Protein AF-A0A1E4IGT9-F1 (afdb_monomer_lite)

Secondary structure (DSSP, 8-state):
---------GGGS--EEHHHHHHHTT--HHHHHHHHH-B---TTS--SB--SS--SBTTTTEE-HHHHHHHHHHHHHTTSTT--HHHHHHHHHHHHHHH--S-GGGSHHIIIIIHHHHHHHHHHHHT--HHHHHHHHHHHHHHHTTEEE-TT--EEEE----S--S-TTT------B-TTSTT-

Structure (mmCIF, N/CA/C/O backbone):
data_AF-A0A1E4IGT9-F1
#
_entry.id   AF-A0A1E4IGT9-F1
#
loop_
_atom_site.group_PDB
_atom_site.id
_atom_site.type_symbol
_atom_site.label_atom_id
_atom_site.label_alt_id
_atom_site.label_comp_id
_atom_site.label_asym_id
_atom_site.label_entity_id
_atom_site.label_seq_id
_atom_site.pdbx_PDB_ins_code
_atom_site.Cartn_x
_atom_site.Cartn_y
_atom_site.Cartn_z
_atom_site.occupancy
_atom_site.B_iso_or_equiv
_atom_site.auth_seq_id
_atom_site.au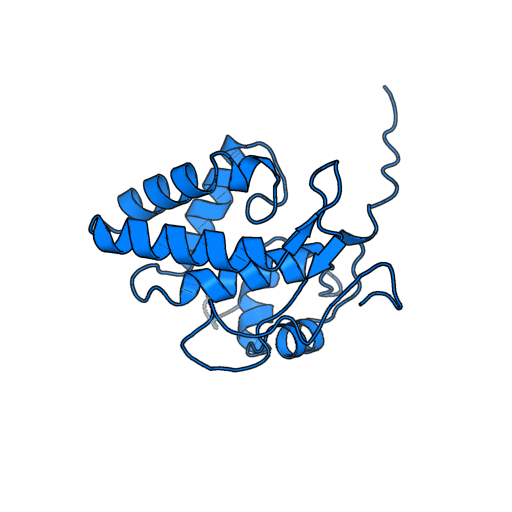th_comp_id
_atom_site.auth_asym_id
_atom_site.auth_atom_id
_atom_site.pdbx_PDB_model_num
ATOM 1 N N . MET A 1 1 ? 19.225 -30.006 1.215 1.00 33.50 1 MET A N 1
ATOM 2 C CA . MET A 1 1 ? 19.362 -28.598 0.785 1.00 33.50 1 MET A CA 1
ATOM 3 C C . MET A 1 1 ? 18.685 -28.445 -0.574 1.00 33.50 1 MET A C 1
ATOM 5 O O . MET A 1 1 ? 19.362 -28.593 -1.583 1.00 33.50 1 MET A O 1
ATOM 9 N N . PRO A 1 2 ? 17.354 -28.269 -0.640 1.00 32.97 2 PRO A N 1
ATOM 10 C CA . PRO A 1 2 ? 16.686 -28.039 -1.910 1.00 32.97 2 PRO A CA 1
ATOM 11 C C . PRO A 1 2 ? 16.764 -26.550 -2.252 1.00 32.97 2 PRO A C 1
ATOM 13 O O . PRO A 1 2 ? 16.308 -25.698 -1.495 1.00 32.97 2 PRO A O 1
ATOM 16 N N . GLN A 1 3 ? 17.379 -26.253 -3.391 1.00 32.47 3 GLN A N 1
ATOM 17 C CA . GLN A 1 3 ? 17.385 -24.931 -3.999 1.00 32.47 3 GLN A CA 1
ATOM 18 C C . GLN A 1 3 ? 15.963 -24.645 -4.510 1.00 32.47 3 GLN A C 1
ATOM 20 O O . GLN A 1 3 ? 15.541 -25.212 -5.515 1.00 32.47 3 GLN A O 1
ATOM 25 N N . HIS A 1 4 ? 15.201 -23.809 -3.800 1.00 34.53 4 HIS A N 1
ATOM 26 C CA . HIS A 1 4 ? 13.999 -23.178 -4.352 1.00 34.53 4 HIS A CA 1
ATOM 27 C C . HIS A 1 4 ? 14.470 -22.095 -5.323 1.00 34.53 4 HIS A C 1
ATOM 29 O O . HIS A 1 4 ? 14.730 -20.954 -4.948 1.00 34.53 4 HIS A O 1
ATOM 35 N N . THR A 1 5 ? 14.662 -22.464 -6.586 1.00 35.50 5 THR A N 1
ATOM 36 C CA . THR A 1 5 ? 14.731 -21.482 -7.665 1.00 35.50 5 THR A CA 1
ATOM 37 C C . THR A 1 5 ? 13.301 -21.007 -7.909 1.00 35.50 5 THR A C 1
ATOM 39 O O . THR A 1 5 ? 12.611 -21.510 -8.794 1.00 35.50 5 THR A O 1
ATOM 42 N N . ASP A 1 6 ? 12.824 -20.091 -7.062 1.00 41.22 6 ASP A N 1
ATOM 43 C CA . ASP A 1 6 ? 11.512 -19.471 -7.215 1.00 41.22 6 ASP A CA 1
ATOM 44 C C . ASP A 1 6 ? 11.478 -18.741 -8.555 1.00 41.22 6 ASP A C 1
ATOM 46 O O . ASP A 1 6 ? 12.092 -17.690 -8.756 1.00 41.22 6 ASP A O 1
ATOM 50 N N . LYS A 1 7 ? 10.747 -19.313 -9.510 1.00 39.12 7 LYS A N 1
ATOM 51 C CA . LYS A 1 7 ? 10.306 -18.596 -10.699 1.00 39.12 7 LYS A CA 1
ATOM 52 C C . LYS A 1 7 ? 9.428 -17.458 -10.189 1.00 39.12 7 LYS A C 1
ATOM 54 O O . LYS A 1 7 ? 8.256 -17.694 -9.918 1.00 39.12 7 LYS A O 1
ATOM 59 N N . ALA A 1 8 ? 10.014 -16.268 -10.018 1.00 58.44 8 ALA A N 1
ATOM 60 C CA . ALA A 1 8 ? 9.336 -15.104 -9.456 1.00 58.44 8 ALA A CA 1
ATOM 61 C C . ALA A 1 8 ? 7.939 -14.988 -10.069 1.00 58.44 8 ALA A C 1
ATOM 63 O O . ALA A 1 8 ? 7.794 -14.870 -11.298 1.00 58.44 8 ALA A O 1
ATOM 64 N N . ALA A 1 9 ? 6.927 -15.127 -9.211 1.00 81.31 9 ALA A N 1
ATOM 65 C CA . ALA A 1 9 ? 5.545 -15.145 -9.636 1.00 81.31 9 ALA A CA 1
ATOM 66 C C . ALA A 1 9 ? 5.265 -13.871 -10.439 1.00 81.31 9 ALA A C 1
ATOM 68 O O . ALA A 1 9 ? 5.812 -12.808 -10.146 1.00 81.31 9 ALA A O 1
ATOM 69 N N . ILE A 1 10 ? 4.460 -13.970 -11.500 1.00 85.94 10 ILE A N 1
ATOM 70 C CA . ILE A 1 10 ? 4.293 -12.870 -12.465 1.00 85.94 10 ILE A CA 1
ATOM 71 C C . ILE A 1 10 ? 3.894 -11.546 -11.796 1.00 85.94 10 ILE A C 1
ATOM 73 O O . ILE A 1 10 ? 4.327 -10.486 -12.234 1.00 85.94 10 ILE A O 1
ATOM 77 N N . PHE A 1 11 ? 3.145 -11.617 -10.693 1.00 87.81 11 PHE A N 1
ATOM 78 C CA . PHE A 1 11 ? 2.707 -10.461 -9.921 1.00 87.81 11 PHE A CA 1
ATOM 79 C C . PHE A 1 11 ? 3.809 -9.783 -9.092 1.00 87.81 11 PHE A C 1
ATOM 81 O O . PHE A 1 11 ? 3.607 -8.648 -8.669 1.00 87.81 11 PHE A O 1
ATOM 88 N N . ASP A 1 12 ? 4.950 -10.433 -8.856 1.00 90.62 12 ASP A N 1
ATOM 89 C CA . ASP A 1 12 ? 6.095 -9.882 -8.118 1.00 90.62 12 ASP A CA 1
ATOM 90 C C . ASP A 1 12 ? 7.192 -9.322 -9.024 1.00 90.62 12 ASP A C 1
ATOM 92 O O . ASP A 1 12 ? 8.112 -8.658 -8.544 1.00 90.62 12 ASP A O 1
ATOM 96 N N . LYS A 1 13 ? 7.084 -9.523 -10.340 1.00 91.69 13 LYS A N 1
ATOM 97 C CA . LYS A 1 13 ? 8.055 -8.981 -11.290 1.00 91.69 13 LYS A CA 1
ATOM 98 C C . LYS A 1 13 ? 8.019 -7.445 -11.286 1.00 91.69 13 LYS A C 1
ATOM 100 O O . LYS A 1 13 ? 6.931 -6.873 -11.392 1.00 91.69 13 LYS A O 1
ATOM 105 N N . PRO A 1 14 ? 9.176 -6.764 -11.187 1.00 93.56 14 PRO A N 1
ATOM 106 C CA . PRO A 1 14 ? 9.239 -5.314 -11.333 1.00 93.56 14 PRO A CA 1
ATOM 107 C C . PRO A 1 14 ? 8.792 -4.904 -12.743 1.00 93.56 14 PRO A C 1
ATOM 109 O O . PRO A 1 14 ? 9.351 -5.384 -13.726 1.00 93.56 14 PRO A O 1
ATOM 112 N N . ALA A 1 15 ? 7.788 -4.032 -12.837 1.00 93.50 15 ALA A N 1
ATOM 113 C CA . ALA A 1 15 ? 7.191 -3.624 -14.112 1.00 93.50 15 ALA A CA 1
ATOM 114 C C . ALA A 1 15 ? 6.802 -2.139 -14.143 1.00 93.50 15 ALA A C 1
ATOM 116 O O . ALA A 1 15 ? 6.984 -1.479 -15.160 1.00 93.50 15 ALA A O 1
ATOM 117 N N . TYR A 1 16 ? 6.331 -1.586 -13.022 1.00 94.06 16 TYR A N 1
ATOM 118 C CA . TYR A 1 16 ? 5.712 -0.263 -12.996 1.00 94.06 16 TYR A CA 1
ATOM 119 C C . TYR A 1 16 ? 6.634 0.789 -12.363 1.00 94.06 16 TYR A C 1
ATOM 121 O O . TYR A 1 16 ? 7.003 0.663 -11.190 1.00 94.06 16 TYR A O 1
ATOM 129 N N . PRO A 1 17 ? 6.974 1.884 -13.060 1.00 95.25 17 PRO A N 1
ATOM 130 C CA . PRO A 1 17 ? 7.554 3.053 -12.420 1.00 95.25 17 PRO A CA 1
ATOM 131 C C . PRO A 1 17 ? 6.519 3.748 -11.522 1.00 95.25 17 PRO A C 1
ATOM 133 O O . PRO A 1 17 ? 5.311 3.707 -11.755 1.00 95.25 17 PRO A O 1
ATOM 136 N N . ALA A 1 18 ? 6.993 4.492 -10.518 1.00 94.88 18 ALA A N 1
ATOM 137 C CA . ALA A 1 18 ? 6.125 5.195 -9.564 1.00 94.88 18 ALA A CA 1
ATOM 138 C C . ALA A 1 18 ? 5.092 6.136 -10.212 1.00 94.88 18 ALA A C 1
ATOM 140 O O . ALA A 1 18 ? 4.018 6.347 -9.656 1.00 94.88 18 ALA A O 1
ATOM 141 N N . ARG A 1 19 ? 5.423 6.728 -11.368 1.00 94.62 19 ARG A N 1
ATOM 142 C CA . ARG A 1 19 ? 4.517 7.614 -12.118 1.00 94.62 19 ARG A CA 1
ATOM 143 C C . ARG A 1 19 ? 3.326 6.860 -12.699 1.00 94.62 19 ARG A C 1
ATOM 145 O O . ARG A 1 19 ? 2.208 7.349 -12.607 1.00 94.62 19 ARG A O 1
ATOM 152 N N . GLU A 1 20 ? 3.570 5.684 -13.260 1.00 94.38 20 GLU A N 1
ATOM 153 C CA . GLU A 1 20 ? 2.523 4.844 -13.833 1.00 94.38 20 GLU A CA 1
ATOM 154 C C . GLU A 1 20 ? 1.629 4.275 -12.734 1.00 94.38 20 GLU A C 1
ATOM 156 O O . GLU A 1 20 ? 0.413 4.422 -12.786 1.00 94.38 20 GLU A O 1
ATOM 161 N N . ALA A 1 21 ? 2.233 3.766 -11.657 1.00 94.88 21 ALA A N 1
ATOM 162 C CA . ALA A 1 21 ? 1.498 3.340 -10.471 1.00 94.88 21 ALA A CA 1
ATOM 163 C C . ALA A 1 21 ? 0.618 4.462 -9.889 1.00 94.88 21 ALA A C 1
ATOM 165 O O . ALA A 1 21 ? -0.524 4.227 -9.496 1.00 94.88 21 ALA A O 1
ATOM 166 N N . ALA A 1 22 ? 1.133 5.694 -9.849 1.00 93.75 22 ALA A N 1
ATOM 167 C CA . ALA A 1 22 ? 0.382 6.861 -9.401 1.00 93.75 22 ALA A CA 1
ATOM 168 C C . ALA A 1 22 ? -0.813 7.168 -10.311 1.00 93.75 22 ALA A C 1
ATOM 170 O O . ALA A 1 22 ? -1.901 7.433 -9.805 1.00 93.75 22 ALA A O 1
ATOM 171 N N . TYR A 1 23 ? -0.631 7.074 -11.629 1.00 91.88 23 TYR A N 1
ATOM 172 C CA . TYR A 1 23 ? -1.709 7.248 -12.598 1.00 91.88 23 TYR A CA 1
ATOM 173 C C . TYR A 1 23 ? -2.799 6.176 -12.438 1.00 91.88 23 TYR A C 1
ATOM 175 O O . TYR A 1 23 ? -3.964 6.519 -12.251 1.00 91.88 23 TYR A O 1
ATOM 183 N N . ILE A 1 24 ? -2.414 4.894 -12.404 1.00 91.44 24 ILE A N 1
ATOM 184 C CA . ILE A 1 24 ? -3.329 3.750 -12.233 1.00 91.44 24 ILE A CA 1
ATOM 185 C C . ILE A 1 24 ? -4.164 3.886 -10.954 1.00 91.44 24 ILE A C 1
ATOM 187 O O . ILE A 1 24 ? -5.359 3.596 -10.947 1.00 91.44 24 ILE A O 1
ATOM 191 N N . LEU A 1 25 ? -3.537 4.309 -9.854 1.00 91.12 25 LEU A N 1
ATOM 192 C CA . LEU A 1 25 ? -4.168 4.361 -8.533 1.00 91.12 25 LEU A CA 1
ATOM 193 C C . LEU A 1 25 ? -4.800 5.716 -8.198 1.00 91.12 25 LEU A C 1
ATOM 195 O O . LEU A 1 25 ? -5.320 5.873 -7.092 1.00 91.12 25 LEU A O 1
ATOM 199 N N . ASN A 1 26 ? -4.751 6.685 -9.120 1.00 89.56 26 ASN A N 1
ATOM 200 C CA . ASN A 1 26 ? -5.188 8.063 -8.894 1.00 89.56 26 ASN A CA 1
ATOM 201 C C . ASN A 1 26 ? -4.553 8.679 -7.624 1.00 89.56 26 ASN A C 1
ATOM 203 O O . ASN A 1 26 ? -5.222 9.225 -6.745 1.00 89.56 26 ASN A O 1
ATOM 207 N N . LEU A 1 27 ? -3.231 8.536 -7.507 1.00 90.00 27 LEU A N 1
ATOM 208 C CA . LEU A 1 27 ? -2.399 9.082 -6.433 1.00 90.00 27 LEU A CA 1
ATOM 209 C C . LEU A 1 27 ? -1.415 10.108 -6.995 1.00 90.00 27 LEU A C 1
ATOM 211 O O . LEU A 1 27 ? -1.106 10.119 -8.183 1.00 90.00 27 LEU A O 1
ATOM 215 N N . SER A 1 28 ? -0.838 10.944 -6.128 1.00 91.50 28 SER A N 1
ATOM 216 C CA . SER A 1 28 ? 0.294 11.768 -6.558 1.00 91.50 28 SER A CA 1
ATOM 217 C C . SER A 1 28 ? 1.559 10.902 -6.718 1.00 91.50 28 SER A C 1
ATOM 219 O O . SER A 1 28 ? 1.817 10.033 -5.872 1.00 91.50 28 SER A O 1
ATOM 221 N N . PRO A 1 29 ? 2.419 11.159 -7.725 1.00 93.38 29 PRO A N 1
ATOM 222 C CA . PRO A 1 29 ? 3.708 10.476 -7.840 1.00 93.38 29 PRO A CA 1
ATOM 223 C C . PRO A 1 29 ? 4.583 10.637 -6.591 1.00 93.38 29 PRO A C 1
ATOM 225 O O . PRO A 1 29 ? 5.319 9.720 -6.231 1.00 93.38 29 PRO A O 1
ATOM 228 N N . ALA A 1 30 ? 4.492 11.777 -5.898 1.00 91.88 30 ALA A N 1
ATOM 229 C CA . ALA A 1 30 ? 5.213 12.017 -4.650 1.00 91.88 30 ALA A CA 1
ATOM 230 C C . ALA A 1 30 ? 4.751 11.071 -3.528 1.00 91.88 30 ALA A C 1
ATOM 232 O O . ALA A 1 30 ? 5.585 10.532 -2.802 1.00 91.88 30 ALA A O 1
ATOM 233 N N . THR A 1 31 ? 3.441 10.822 -3.424 1.00 91.25 31 THR A N 1
ATOM 234 C CA . THR A 1 31 ? 2.850 9.877 -2.466 1.00 91.25 31 THR A CA 1
ATOM 235 C C . THR A 1 31 ? 3.354 8.460 -2.718 1.00 91.25 31 THR A C 1
ATOM 237 O O . THR A 1 31 ? 3.870 7.829 -1.799 1.00 91.25 31 THR A O 1
ATOM 240 N N . VAL A 1 32 ? 3.272 7.985 -3.966 1.00 94.44 32 VAL A N 1
ATOM 241 C CA . VAL A 1 32 ? 3.737 6.639 -4.338 1.00 94.44 32 VAL A CA 1
ATOM 242 C C . VAL A 1 32 ? 5.234 6.481 -4.075 1.00 94.44 32 VAL A C 1
ATOM 244 O O . VAL A 1 32 ? 5.653 5.476 -3.497 1.00 94.44 32 VAL A O 1
ATOM 247 N N . ASN A 1 33 ? 6.039 7.492 -4.421 1.00 93.62 33 ASN A N 1
ATOM 248 C CA . ASN A 1 33 ? 7.473 7.479 -4.139 1.00 93.62 33 ASN A CA 1
ATOM 249 C C . ASN A 1 33 ? 7.761 7.408 -2.637 1.00 93.62 33 ASN A C 1
ATOM 251 O O . ASN A 1 33 ? 8.548 6.568 -2.207 1.00 93.62 33 ASN A O 1
ATOM 255 N N . ALA A 1 34 ? 7.110 8.251 -1.833 1.00 91.75 34 ALA A N 1
ATOM 256 C CA . ALA A 1 34 ? 7.310 8.256 -0.391 1.00 91.75 34 ALA A CA 1
ATOM 257 C C . ALA A 1 34 ? 6.930 6.903 0.231 1.00 91.75 34 ALA A C 1
ATOM 259 O O . ALA A 1 34 ? 7.675 6.373 1.051 1.00 91.75 34 ALA A O 1
ATOM 260 N N . TRP A 1 35 ? 5.802 6.316 -0.173 1.00 93.69 35 TRP A N 1
ATOM 261 C CA . TRP A 1 35 ? 5.308 5.066 0.415 1.00 93.69 35 TRP A CA 1
ATOM 262 C C . TRP A 1 35 ? 6.124 3.846 0.002 1.00 93.69 35 TRP A C 1
ATOM 264 O O . TRP A 1 35 ? 6.236 2.917 0.799 1.00 93.69 35 TRP A O 1
ATOM 274 N N . SER A 1 36 ? 6.717 3.861 -1.191 1.00 94.31 36 SER A N 1
ATOM 275 C CA . SER A 1 36 ? 7.439 2.703 -1.734 1.00 94.31 36 SER A CA 1
ATOM 276 C C . SER A 1 36 ? 8.953 2.775 -1.532 1.00 94.31 36 SER A C 1
ATOM 278 O O . SER A 1 36 ? 9.599 1.750 -1.353 1.00 94.31 36 SER A O 1
ATOM 280 N N . PHE A 1 37 ? 9.531 3.980 -1.540 1.00 92.62 37 PHE A N 1
ATOM 281 C CA . PHE A 1 37 ? 10.986 4.189 -1.492 1.00 92.62 37 PHE A CA 1
ATOM 282 C C . PHE A 1 37 ? 11.438 5.071 -0.320 1.00 92.62 37 PHE A C 1
ATOM 284 O O . PHE A 1 37 ? 12.637 5.218 -0.077 1.00 92.62 37 PHE A O 1
ATOM 291 N N . GLY A 1 38 ? 10.499 5.652 0.431 1.00 89.69 38 GLY A N 1
ATOM 292 C CA . GLY A 1 38 ? 10.799 6.612 1.489 1.00 89.69 38 GLY A CA 1
ATOM 293 C C . GLY A 1 38 ? 11.223 7.982 0.949 1.00 89.69 38 GLY A C 1
ATOM 294 O O . GLY A 1 38 ? 11.159 8.267 -0.246 1.00 89.69 38 GLY A O 1
ATOM 295 N N . GLN A 1 39 ? 11.665 8.855 1.854 1.00 82.12 39 GLN A N 1
ATOM 296 C CA . GLN A 1 39 ? 12.248 10.159 1.534 1.00 82.12 39 GLN A CA 1
ATOM 297 C C . GLN A 1 39 ? 13.527 10.380 2.359 1.00 82.12 39 GLN A C 1
ATOM 299 O O . GLN A 1 39 ? 13.485 10.487 3.586 1.00 82.12 39 GLN A O 1
ATOM 304 N N . LYS A 1 40 ? 14.669 10.471 1.668 1.00 71.88 40 LYS A N 1
ATOM 305 C CA . LYS A 1 40 ? 15.941 11.035 2.168 1.00 71.88 40 LYS A CA 1
ATOM 306 C C . LYS A 1 40 ? 16.018 12.471 1.607 1.00 71.88 40 LYS A C 1
ATOM 308 O O . LYS A 1 40 ? 15.662 12.637 0.450 1.00 71.88 40 LYS A O 1
ATOM 313 N N . ARG A 1 41 ? 16.441 13.558 2.255 1.00 58.34 41 ARG A N 1
ATOM 314 C CA . ARG A 1 41 ? 17.035 13.881 3.562 1.00 58.34 41 ARG A CA 1
ATOM 315 C C . ARG A 1 41 ? 16.739 15.375 3.799 1.00 58.34 41 ARG A C 1
ATOM 317 O O . ARG A 1 41 ? 16.689 16.135 2.832 1.00 58.34 41 ARG A O 1
ATOM 324 N N . ARG A 1 42 ? 16.618 15.814 5.053 1.00 59.72 42 ARG A N 1
ATOM 325 C CA . ARG A 1 42 ? 16.842 17.228 5.413 1.00 59.72 42 ARG A CA 1
ATOM 326 C C . ARG A 1 42 ? 18.355 17.495 5.524 1.00 59.72 42 ARG A C 1
ATOM 328 O O . ARG A 1 42 ? 19.158 16.557 5.567 1.00 59.72 42 ARG A O 1
ATOM 335 N N . ALA A 1 43 ? 18.772 18.762 5.516 1.00 59.12 43 ALA A N 1
ATOM 336 C CA . ALA A 1 43 ? 20.192 19.144 5.559 1.00 59.12 43 ALA A CA 1
ATOM 337 C C . ALA A 1 43 ? 20.950 18.512 6.750 1.00 59.12 43 ALA A C 1
ATOM 339 O O . ALA A 1 43 ? 22.112 18.144 6.603 1.00 59.12 43 ALA A O 1
ATOM 340 N N . ASP A 1 44 ? 20.246 18.260 7.856 1.00 70.44 44 ASP A N 1
ATOM 341 C CA . ASP A 1 44 ? 20.707 17.685 9.129 1.00 70.44 44 ASP A CA 1
ATOM 342 C C . ASP A 1 44 ? 20.972 16.163 9.144 1.00 70.44 44 ASP A C 1
ATOM 344 O O . ASP A 1 44 ? 21.313 15.609 10.186 1.00 70.44 44 ASP A O 1
ATOM 348 N N . GLY A 1 45 ? 20.786 15.453 8.028 1.00 57.06 45 GLY A N 1
ATOM 349 C CA . GLY A 1 45 ? 21.034 14.008 7.980 1.00 57.06 45 GLY A CA 1
ATOM 350 C C . GLY A 1 45 ? 19.831 13.126 8.327 1.00 57.06 45 GLY A C 1
ATOM 351 O O . GLY A 1 45 ? 19.901 11.913 8.123 1.00 57.06 45 GLY A O 1
ATOM 352 N N . ARG A 1 46 ? 18.705 13.689 8.787 1.00 59.41 46 ARG A N 1
ATOM 353 C CA . ARG A 1 46 ? 17.533 12.896 9.190 1.00 59.41 46 ARG A CA 1
ATOM 354 C C . ARG A 1 46 ? 16.689 12.478 7.978 1.00 59.41 46 ARG A C 1
ATOM 356 O O . ARG A 1 46 ? 16.390 13.274 7.083 1.00 59.41 46 ARG A O 1
ATOM 363 N N . VAL A 1 47 ? 16.292 11.202 7.956 1.00 60.72 47 VAL A N 1
ATOM 364 C CA . VAL A 1 47 ? 15.303 10.648 7.013 1.00 60.72 47 VAL A CA 1
ATOM 365 C C . VAL A 1 47 ? 13.929 11.171 7.425 1.00 60.72 47 VAL A C 1
ATOM 367 O O . VAL A 1 47 ? 13.475 10.885 8.531 1.00 60.72 47 VAL A O 1
ATOM 370 N N . SER A 1 48 ? 13.268 11.944 6.561 1.00 74.88 48 SER A N 1
ATOM 371 C CA . SER A 1 48 ? 11.967 12.545 6.883 1.00 74.88 48 SER A CA 1
ATOM 372 C C . SER A 1 48 ? 10.816 11.544 6.787 1.00 74.88 48 SER A C 1
ATOM 374 O O . SER A 1 48 ? 9.790 11.741 7.435 1.00 74.88 48 SER A O 1
ATOM 376 N N . PHE A 1 49 ? 10.969 10.467 6.004 1.00 82.38 49 PHE A N 1
ATOM 377 C CA . PHE A 1 49 ? 9.918 9.468 5.823 1.00 82.38 49 PHE A CA 1
ATOM 378 C C . PHE A 1 49 ? 10.475 8.080 5.455 1.00 82.38 49 PHE A C 1
ATOM 380 O O . PHE A 1 49 ? 11.238 7.945 4.498 1.00 82.38 49 PHE A O 1
ATOM 387 N N . LYS A 1 50 ? 10.084 7.034 6.194 1.00 88.12 50 LYS A N 1
ATOM 388 C CA . LYS A 1 50 ? 10.414 5.629 5.881 1.00 88.12 50 LYS A CA 1
ATOM 389 C C . LYS A 1 50 ? 9.321 5.014 5.004 1.00 88.12 50 LYS A C 1
ATOM 391 O O . LYS A 1 50 ? 8.147 5.270 5.253 1.00 88.12 50 LYS A O 1
ATOM 396 N N . ALA A 1 51 ? 9.708 4.186 4.031 1.00 90.81 51 ALA A N 1
ATOM 397 C CA . ALA A 1 51 ? 8.766 3.449 3.189 1.00 90.81 51 ALA A CA 1
ATOM 398 C C . ALA A 1 51 ? 7.791 2.604 4.033 1.00 90.81 51 ALA A C 1
ATOM 400 O O . ALA A 1 51 ? 8.134 2.128 5.117 1.00 90.81 51 ALA A O 1
ATOM 401 N N . VAL A 1 52 ? 6.566 2.452 3.532 1.00 90.94 52 VAL A N 1
ATOM 402 C CA . VAL A 1 52 ? 5.481 1.681 4.158 1.00 90.94 52 VAL A CA 1
ATOM 403 C C . VAL A 1 52 ? 5.438 0.262 3.586 1.00 90.94 52 VAL A C 1
ATOM 405 O O . VAL A 1 52 ? 5.250 -0.708 4.321 1.00 90.94 52 VAL A O 1
ATOM 408 N N . ILE A 1 53 ? 5.659 0.141 2.277 1.00 91.94 53 ILE A N 1
ATOM 409 C CA . ILE A 1 53 ? 5.680 -1.133 1.557 1.00 91.94 53 ILE A CA 1
ATOM 410 C C . ILE A 1 53 ? 7.079 -1.423 1.014 1.00 91.94 53 ILE A C 1
ATOM 412 O O . ILE A 1 53 ? 7.890 -0.510 0.845 1.00 91.94 53 ILE A O 1
ATOM 416 N N . ARG A 1 54 ? 7.354 -2.696 0.723 1.00 91.75 54 ARG A N 1
ATOM 417 C CA . ARG A 1 54 ? 8.595 -3.126 0.074 1.00 91.75 54 ARG A CA 1
ATOM 418 C C . ARG A 1 54 ? 8.396 -3.124 -1.440 1.00 91.75 54 ARG A C 1
ATOM 420 O O . ARG A 1 54 ? 7.644 -3.948 -1.965 1.00 91.75 54 ARG A O 1
ATOM 427 N N . ALA A 1 55 ? 9.062 -2.203 -2.132 1.00 93.69 55 ALA A N 1
ATOM 428 C CA . ALA A 1 55 ? 9.098 -2.190 -3.592 1.00 93.69 55 ALA A CA 1
ATOM 429 C C . ALA A 1 55 ? 9.729 -3.476 -4.147 1.00 93.69 55 ALA A C 1
ATOM 431 O O . ALA A 1 55 ? 10.631 -4.034 -3.524 1.00 93.69 55 ALA A O 1
ATOM 432 N N . ALA A 1 56 ? 9.262 -3.916 -5.315 1.00 94.00 56 ALA A N 1
ATOM 433 C CA . ALA A 1 56 ? 9.797 -5.078 -6.016 1.00 94.00 56 ALA A CA 1
ATOM 434 C C . ALA A 1 56 ? 11.281 -4.912 -6.358 1.00 94.00 56 ALA A C 1
ATOM 436 O O . ALA A 1 56 ? 12.057 -5.840 -6.164 1.00 94.00 56 ALA A O 1
ATOM 437 N N . ASP A 1 57 ? 11.683 -3.712 -6.786 1.00 93.44 57 ASP A N 1
ATOM 438 C CA . ASP A 1 57 ? 13.091 -3.345 -6.894 1.00 93.44 57 ASP A CA 1
ATOM 439 C C . ASP A 1 57 ? 13.317 -1.895 -6.443 1.00 93.44 57 ASP A C 1
ATOM 441 O O . ASP A 1 57 ? 12.954 -0.923 -7.114 1.00 93.44 57 ASP A O 1
ATOM 445 N N . ALA A 1 58 ? 13.934 -1.740 -5.271 1.00 90.00 58 ALA A N 1
ATOM 446 C CA . ALA A 1 58 ? 14.240 -0.434 -4.699 1.00 90.00 58 ALA A CA 1
ATOM 447 C C . ALA A 1 58 ? 15.441 0.265 -5.367 1.00 90.00 58 ALA A C 1
ATOM 449 O O . ALA A 1 58 ? 15.550 1.489 -5.259 1.00 90.00 58 ALA A O 1
ATOM 450 N N . HIS A 1 59 ? 16.329 -0.474 -6.041 1.00 89.81 59 HIS A N 1
ATOM 451 C CA . HIS A 1 59 ? 17.532 0.074 -6.672 1.00 89.81 59 HIS A CA 1
ATOM 452 C C . HIS A 1 59 ? 17.181 0.833 -7.949 1.00 89.81 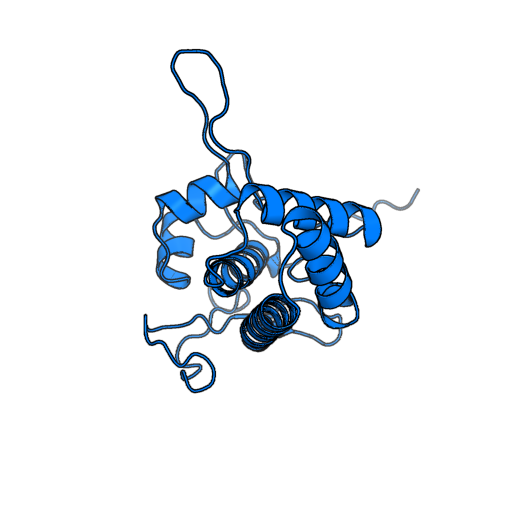59 HIS A C 1
ATOM 454 O O . HIS A 1 59 ? 17.564 1.994 -8.099 1.00 89.81 59 HIS A O 1
ATOM 460 N N . ILE A 1 60 ? 16.391 0.209 -8.825 1.00 92.25 60 ILE A N 1
ATOM 461 C CA . ILE A 1 60 ? 15.909 0.831 -10.071 1.00 92.25 60 ILE A CA 1
ATOM 462 C C . ILE A 1 60 ? 14.540 1.509 -9.913 1.00 92.25 60 ILE A C 1
ATOM 464 O O . ILE A 1 60 ? 14.016 2.084 -10.865 1.00 92.25 60 ILE A O 1
ATOM 468 N N . LYS A 1 61 ? 13.981 1.496 -8.695 1.00 93.31 61 LYS A N 1
ATOM 469 C CA . LYS A 1 61 ? 12.700 2.116 -8.321 1.00 93.31 61 LYS A CA 1
ATOM 470 C C . LYS A 1 61 ? 11.509 1.617 -9.140 1.00 93.31 61 LYS A C 1
ATOM 472 O O . LYS A 1 61 ? 10.664 2.408 -9.572 1.00 93.31 61 LYS A O 1
ATOM 477 N N . LEU A 1 62 ? 11.427 0.303 -9.305 1.00 95.69 62 LEU A N 1
ATOM 478 C CA . LEU A 1 62 ? 10.302 -0.356 -9.954 1.00 95.69 62 LEU A CA 1
ATOM 479 C C . LEU A 1 62 ? 9.410 -1.068 -8.939 1.00 95.69 62 LEU A C 1
ATOM 481 O O . LEU A 1 62 ? 9.855 -1.639 -7.941 1.00 95.69 62 LEU A O 1
ATOM 485 N N . LEU A 1 63 ? 8.118 -1.008 -9.225 1.00 95.94 63 LEU A N 1
ATOM 486 C CA . LEU A 1 63 ? 7.045 -1.640 -8.479 1.00 95.94 63 LEU A CA 1
ATOM 487 C C . LEU A 1 63 ? 6.532 -2.842 -9.265 1.00 95.94 63 LEU A C 1
ATOM 489 O O . LEU A 1 63 ? 6.574 -2.859 -10.495 1.00 95.94 63 LEU A O 1
ATOM 493 N N . SER A 1 64 ? 6.032 -3.845 -8.560 1.00 95.00 64 SER A N 1
ATOM 494 C CA . SER A 1 64 ? 5.329 -4.975 -9.163 1.00 95.00 64 SER A CA 1
ATOM 495 C C . SER A 1 64 ? 3.815 -4.783 -9.135 1.00 95.00 64 SER A C 1
ATOM 497 O O . SER A 1 64 ? 3.291 -3.846 -8.524 1.00 95.00 64 SER A O 1
ATOM 499 N N . PHE A 1 65 ? 3.081 -5.702 -9.755 1.00 95.19 65 PHE A N 1
ATOM 500 C CA . PHE A 1 65 ? 1.622 -5.719 -9.664 1.00 95.19 65 PHE A CA 1
ATOM 501 C C . PHE A 1 65 ? 1.137 -5.934 -8.220 1.00 95.19 65 PHE A C 1
ATOM 503 O O . PHE A 1 65 ? 0.176 -5.305 -7.771 1.00 95.19 65 PHE A O 1
ATOM 510 N N . ALA A 1 66 ? 1.851 -6.751 -7.446 1.00 94.12 66 ALA A N 1
ATOM 511 C CA . ALA A 1 66 ? 1.616 -6.894 -6.017 1.00 94.12 66 ALA A CA 1
ATOM 512 C C . ALA A 1 66 ? 1.795 -5.561 -5.273 1.00 94.12 66 ALA A C 1
ATOM 514 O O . ALA A 1 66 ? 0.957 -5.211 -4.442 1.00 94.12 66 ALA A O 1
ATOM 515 N N . ASN A 1 67 ? 2.805 -4.756 -5.627 1.00 95.62 67 ASN A N 1
ATOM 516 C CA . ASN A 1 67 ? 2.933 -3.411 -5.065 1.00 95.62 67 ASN A CA 1
ATOM 517 C C . ASN A 1 67 ? 1.759 -2.498 -5.429 1.00 95.62 67 ASN A C 1
ATOM 519 O O . ASN A 1 67 ? 1.323 -1.734 -4.571 1.00 95.62 67 ASN A O 1
ATOM 523 N N . LEU A 1 68 ? 1.224 -2.570 -6.655 1.00 95.44 68 LEU A N 1
ATOM 524 C CA . LEU A 1 68 ? 0.016 -1.815 -7.016 1.00 95.44 68 LEU A CA 1
ATOM 525 C C . LEU A 1 68 ? -1.164 -2.196 -6.118 1.00 95.44 68 LEU A C 1
ATOM 527 O O . LEU A 1 68 ? -1.873 -1.319 -5.626 1.00 95.44 68 LEU A O 1
ATOM 531 N N . CYS A 1 69 ? -1.339 -3.491 -5.852 1.00 95.00 69 CYS A N 1
ATOM 532 C CA . CYS A 1 69 ? -2.371 -3.987 -4.947 1.00 95.00 69 CYS A CA 1
ATOM 533 C C . CYS A 1 69 ? -2.160 -3.490 -3.504 1.00 95.00 69 CYS A C 1
ATOM 535 O O . CYS A 1 69 ? -3.106 -3.015 -2.876 1.00 95.00 69 CYS A O 1
ATOM 537 N N . GLU A 1 70 ? -0.930 -3.534 -2.978 1.00 93.88 70 GLU A N 1
ATOM 538 C CA . GLU A 1 70 ? -0.618 -3.008 -1.639 1.00 93.88 70 GLU A CA 1
ATOM 539 C C . GLU A 1 70 ? -0.875 -1.497 -1.544 1.00 93.88 70 GLU A C 1
ATOM 541 O O . GLU A 1 70 ? -1.494 -1.028 -0.587 1.00 93.88 70 GLU A O 1
ATOM 546 N N . LEU A 1 71 ? -0.440 -0.726 -2.547 1.00 94.38 71 LEU A N 1
ATOM 547 C CA . LEU A 1 71 ? -0.666 0.718 -2.614 1.00 94.38 71 LEU A CA 1
ATOM 548 C C . LEU A 1 71 ? -2.153 1.056 -2.733 1.00 94.38 71 LEU A C 1
ATOM 550 O O . LEU A 1 71 ? -2.589 2.033 -2.128 1.00 94.38 71 LEU A O 1
ATOM 554 N N . HIS A 1 72 ? -2.931 0.256 -3.465 1.00 93.31 72 HIS A N 1
ATOM 555 C CA . HIS A 1 72 ? -4.381 0.401 -3.552 1.00 93.31 72 HIS A CA 1
ATOM 556 C C . HIS A 1 72 ? -5.037 0.247 -2.175 1.00 93.31 72 HIS A C 1
ATOM 558 O O . HIS A 1 72 ? -5.779 1.130 -1.740 1.00 93.31 72 HIS A O 1
ATOM 564 N N . VAL A 1 73 ? -4.718 -0.839 -1.462 1.00 91.06 73 VAL A N 1
ATOM 565 C CA . VAL A 1 73 ? -5.226 -1.094 -0.104 1.00 91.06 73 VAL A CA 1
ATOM 566 C C . VAL A 1 73 ? -4.825 0.030 0.847 1.00 91.06 73 VAL A C 1
ATOM 568 O O . VAL A 1 73 ? -5.661 0.569 1.577 1.00 91.06 73 VAL A O 1
ATOM 571 N N . LEU A 1 74 ? -3.565 0.459 0.787 1.00 90.19 74 LEU A N 1
ATOM 572 C CA . LEU A 1 74 ? -3.060 1.561 1.597 1.00 90.19 74 LEU A CA 1
ATOM 573 C C . LEU A 1 74 ? -3.792 2.878 1.288 1.00 90.19 74 LEU A C 1
ATOM 575 O O . LEU A 1 74 ? -4.241 3.567 2.199 1.00 90.19 74 LEU A O 1
ATOM 579 N N . ALA A 1 75 ? -3.969 3.227 0.015 1.00 88.62 75 ALA A N 1
ATOM 580 C CA . ALA A 1 75 ? -4.638 4.457 -0.407 1.00 88.62 75 ALA A CA 1
ATOM 581 C C . ALA A 1 75 ? -6.096 4.538 0.055 1.00 88.62 75 ALA A C 1
ATOM 583 O O . ALA A 1 75 ? -6.560 5.601 0.473 1.00 88.62 75 ALA A O 1
ATOM 584 N N . VAL A 1 76 ? -6.813 3.417 -0.014 1.00 85.75 76 VAL A N 1
ATOM 585 C CA . VAL A 1 76 ? -8.212 3.321 0.404 1.00 85.75 76 VAL A CA 1
ATOM 586 C C . VAL A 1 76 ? -8.330 3.519 1.915 1.00 85.75 76 VAL A C 1
ATOM 588 O O . VAL A 1 76 ? -9.059 4.402 2.359 1.00 85.75 76 VAL A O 1
ATOM 591 N N . THR A 1 77 ? -7.529 2.785 2.683 1.00 79.94 77 THR A N 1
ATOM 592 C CA . THR A 1 77 ? -7.561 2.773 4.158 1.00 79.94 77 THR A CA 1
ATOM 593 C C . THR A 1 77 ? -7.085 4.079 4.784 1.00 79.94 77 THR A C 1
ATOM 595 O O . THR A 1 77 ? -7.582 4.503 5.827 1.00 79.94 77 THR A O 1
ATOM 598 N N . ARG A 1 78 ? -6.177 4.793 4.111 1.00 79.12 78 ARG A N 1
ATOM 599 C CA . ARG A 1 78 ? -5.703 6.120 4.523 1.00 79.12 78 ARG A CA 1
ATOM 600 C C . ARG A 1 78 ? -6.778 7.206 4.577 1.00 79.12 78 ARG A C 1
ATOM 602 O O . ARG A 1 78 ? -6.514 8.237 5.195 1.00 79.12 78 ARG A O 1
ATOM 609 N N . ARG A 1 79 ? -7.940 7.027 3.935 1.00 69.12 79 ARG A N 1
ATOM 610 C CA . ARG A 1 79 ? -9.015 8.038 3.947 1.00 69.12 79 ARG A CA 1
ATOM 611 C C . ARG A 1 79 ? -9.670 8.196 5.317 1.00 69.12 79 ARG A C 1
ATOM 613 O O . ARG A 1 79 ? -10.230 9.250 5.601 1.00 69.12 79 ARG A O 1
ATOM 620 N N . VAL A 1 80 ? -9.542 7.206 6.201 1.00 66.88 80 VAL A N 1
ATOM 621 C CA . VAL A 1 80 ? -9.946 7.364 7.599 1.00 66.88 80 VAL A CA 1
ATOM 622 C C . VAL A 1 80 ? -8.974 8.348 8.260 1.00 66.88 80 VAL A C 1
ATOM 624 O O . VAL A 1 80 ? -7.884 7.966 8.689 1.00 66.88 80 VAL 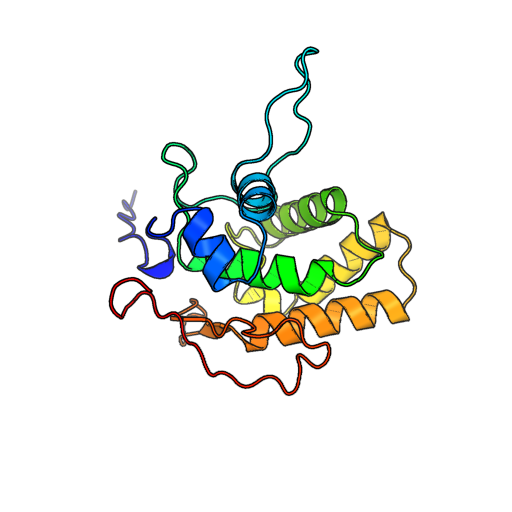A O 1
ATOM 627 N N . HIS A 1 81 ? -9.376 9.625 8.345 1.00 60.03 81 HIS A N 1
ATOM 628 C CA . HIS A 1 81 ? -8.586 10.790 8.796 1.00 60.03 81 HIS A CA 1
ATOM 629 C C . HIS A 1 81 ? -7.901 10.651 10.172 1.00 60.03 81 HIS A C 1
ATOM 631 O O . HIS A 1 81 ? -7.161 11.537 10.593 1.00 60.03 81 HIS A O 1
ATOM 637 N N . ARG A 1 82 ? -8.116 9.541 10.880 1.00 63.84 82 ARG A N 1
ATOM 638 C CA . ARG A 1 82 ? -7.607 9.285 12.226 1.00 63.84 82 ARG A CA 1
ATOM 639 C C . ARG A 1 82 ? -6.334 8.434 12.262 1.00 63.84 82 ARG A C 1
ATOM 641 O O . ARG A 1 82 ? -5.666 8.448 13.289 1.00 63.84 82 ARG A O 1
ATOM 648 N N . VAL A 1 83 ? -5.948 7.735 11.183 1.00 70.44 83 VAL A N 1
ATOM 649 C CA . VAL A 1 83 ? -4.756 6.858 11.201 1.00 70.44 83 VAL A CA 1
ATOM 650 C C . VAL A 1 83 ? -3.546 7.512 10.528 1.00 70.44 83 VAL A C 1
ATOM 652 O O . VAL A 1 83 ? -3.484 7.693 9.308 1.00 70.44 83 VAL A O 1
ATOM 655 N N . SER A 1 84 ? -2.546 7.884 11.334 1.00 79.19 84 SER A N 1
ATOM 656 C CA . SER A 1 84 ? -1.309 8.475 10.819 1.00 79.19 84 SER A CA 1
ATOM 657 C C . SER A 1 84 ? -0.466 7.439 10.068 1.00 79.19 84 SER A C 1
ATOM 659 O O . SER A 1 84 ? -0.386 6.272 10.445 1.00 79.19 84 SER A O 1
ATOM 661 N N . LEU A 1 85 ? 0.207 7.869 8.999 1.00 82.75 85 LEU A N 1
ATOM 662 C CA . LEU A 1 85 ? 0.993 6.968 8.152 1.00 82.75 85 LEU A CA 1
ATOM 663 C C . LEU A 1 85 ? 2.131 6.231 8.867 1.00 82.75 85 LEU A C 1
ATOM 665 O O . LEU A 1 85 ? 2.335 5.058 8.562 1.00 82.75 85 LEU A O 1
ATOM 669 N N . PRO A 1 86 ? 2.863 6.853 9.815 1.00 83.19 86 PRO A N 1
ATOM 670 C CA . PRO A 1 86 ? 3.842 6.124 10.610 1.00 83.19 86 PRO A CA 1
ATOM 671 C C . PRO A 1 86 ? 3.225 4.934 11.349 1.00 83.19 86 PRO A C 1
ATOM 673 O O . PRO A 1 86 ? 3.833 3.874 11.367 1.00 83.19 86 PRO A O 1
ATOM 676 N N . LYS A 1 87 ? 1.996 5.073 11.859 1.00 80.69 87 LYS A N 1
ATOM 677 C CA . LYS A 1 87 ? 1.292 3.997 12.569 1.00 80.69 87 LYS A CA 1
ATOM 678 C C . LYS A 1 87 ? 0.756 2.931 11.631 1.00 80.69 87 LYS A C 1
ATOM 680 O O . LYS A 1 87 ? 0.783 1.758 11.984 1.00 80.69 87 LYS A O 1
ATOM 685 N N . VAL A 1 88 ? 0.332 3.313 10.424 1.00 83.38 88 VAL A N 1
ATOM 686 C CA . VAL A 1 88 ? 0.045 2.331 9.369 1.00 83.38 88 VAL A CA 1
ATOM 687 C C . VAL A 1 88 ? 1.299 1.517 9.062 1.00 83.38 88 VAL A C 1
ATOM 689 O O . VAL A 1 88 ? 1.228 0.298 9.049 1.00 83.38 88 VAL A O 1
ATOM 692 N N . ARG A 1 89 ? 2.460 2.167 8.894 1.00 87.56 89 ARG A N 1
ATOM 693 C CA . ARG A 1 89 ? 3.744 1.477 8.695 1.00 87.56 89 ARG A CA 1
ATOM 694 C C . ARG A 1 89 ? 4.076 0.539 9.855 1.00 87.56 89 ARG A C 1
ATOM 696 O O . ARG A 1 89 ? 4.439 -0.600 9.597 1.00 87.56 89 ARG A O 1
ATOM 703 N N . ASP A 1 90 ? 3.943 0.994 11.098 1.00 86.25 90 ASP A N 1
ATOM 704 C CA . ASP A 1 90 ? 4.221 0.155 12.271 1.00 86.25 90 ASP A CA 1
ATOM 705 C C . ASP A 1 90 ? 3.251 -1.036 12.356 1.00 86.25 90 ASP A C 1
ATOM 707 O O . ASP A 1 90 ? 3.676 -2.151 12.636 1.00 86.25 90 ASP A O 1
ATOM 711 N N . SER A 1 91 ? 1.979 -0.841 11.999 1.00 84.75 91 SER A N 1
ATOM 712 C CA . SER A 1 91 ? 0.976 -1.916 11.949 1.00 84.75 91 SER A CA 1
ATOM 713 C C . SER A 1 91 ? 1.242 -2.909 10.811 1.00 84.75 91 SER A C 1
ATOM 715 O O . SER A 1 91 ? 1.084 -4.111 10.993 1.00 84.75 91 SER A O 1
ATOM 717 N N . VAL A 1 92 ? 1.686 -2.434 9.642 1.00 86.62 92 VAL A N 1
ATOM 718 C CA . VAL A 1 92 ? 2.120 -3.298 8.530 1.00 86.62 92 VAL A CA 1
ATOM 719 C C . VAL A 1 92 ? 3.335 -4.128 8.940 1.00 86.62 92 VAL A C 1
ATOM 721 O O . VAL A 1 92 ? 3.375 -5.321 8.657 1.00 86.62 92 VAL A O 1
ATOM 724 N N . GLU A 1 93 ? 4.307 -3.529 9.628 1.00 88.75 93 GLU A N 1
ATOM 725 C CA . GLU A 1 93 ? 5.494 -4.245 10.106 1.00 88.75 93 GLU A CA 1
ATOM 726 C C . GLU A 1 93 ? 5.147 -5.268 11.194 1.00 88.75 93 GLU A C 1
ATOM 728 O O . GLU A 1 93 ? 5.617 -6.404 11.159 1.00 88.75 93 GLU A O 1
ATOM 733 N N . TYR A 1 94 ? 4.249 -4.903 12.111 1.00 87.62 94 TYR A N 1
ATOM 734 C CA . TYR A 1 94 ? 3.688 -5.832 13.084 1.00 87.62 94 TYR A CA 1
ATOM 735 C C . TYR A 1 94 ? 3.050 -7.041 12.389 1.00 87.62 94 TYR A C 1
ATOM 737 O O . TYR A 1 94 ? 3.397 -8.176 12.709 1.00 87.62 94 TYR A O 1
ATOM 745 N N . LEU A 1 95 ? 2.207 -6.826 11.375 1.00 85.25 95 LEU A N 1
ATOM 746 C CA . LEU A 1 95 ? 1.611 -7.925 10.612 1.00 85.25 95 LEU A CA 1
ATOM 747 C C . LEU A 1 95 ? 2.642 -8.796 9.899 1.00 85.25 95 LEU A C 1
ATOM 749 O O . LEU A 1 95 ? 2.485 -10.013 9.918 1.00 85.25 95 LEU A O 1
ATOM 753 N N . ARG A 1 96 ? 3.692 -8.210 9.302 1.00 87.38 96 ARG A N 1
ATOM 754 C CA . ARG A 1 96 ? 4.793 -8.997 8.712 1.00 87.38 96 ARG A CA 1
ATOM 755 C C . ARG A 1 96 ? 5.372 -9.955 9.744 1.00 87.38 96 ARG A C 1
ATOM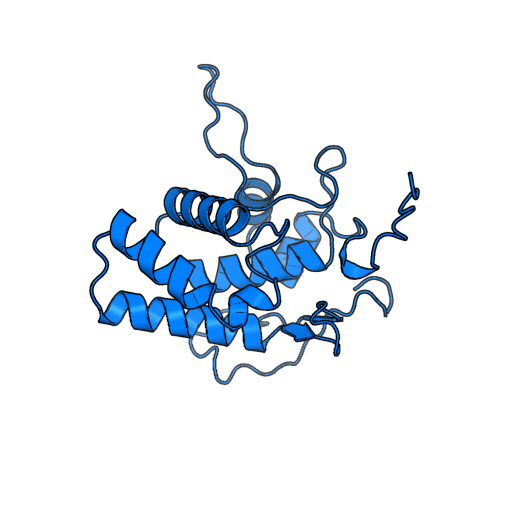 757 O O . ARG A 1 96 ? 5.504 -11.141 9.465 1.00 87.38 96 ARG A O 1
ATOM 764 N N . SER A 1 97 ? 5.661 -9.451 10.946 1.00 87.38 97 SER A N 1
ATOM 765 C CA . SER A 1 97 ? 6.231 -10.265 12.024 1.00 87.38 97 SER A CA 1
ATOM 766 C C . SER A 1 97 ? 5.285 -11.357 12.533 1.00 87.38 97 SER A C 1
ATOM 768 O O . SER A 1 97 ? 5.742 -12.452 12.837 1.00 87.38 97 SER A O 1
ATOM 770 N N . GLN A 1 98 ? 3.980 -11.076 12.619 1.00 85.25 98 GLN A N 1
ATOM 771 C CA . GLN A 1 98 ? 2.997 -12.017 13.164 1.00 85.25 98 GLN A CA 1
ATOM 772 C C . GLN A 1 98 ? 2.607 -13.104 12.162 1.00 85.25 98 GLN A C 1
ATOM 774 O O . GLN A 1 98 ? 2.434 -14.256 12.543 1.00 85.25 98 GLN A O 1
AT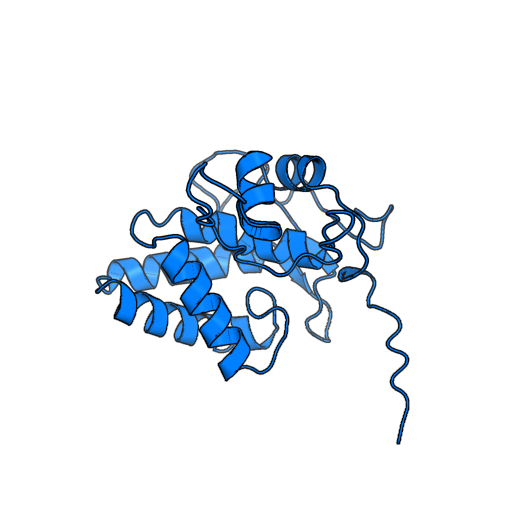OM 779 N N . LEU A 1 99 ? 2.448 -12.733 10.891 1.00 81.31 99 LEU A N 1
ATOM 780 C CA . LEU A 1 99 ? 2.016 -13.648 9.835 1.00 81.31 99 LEU A CA 1
ATOM 781 C C . LEU A 1 99 ? 3.198 -14.367 9.170 1.00 81.31 99 LEU A C 1
ATOM 783 O O . LEU A 1 99 ? 3.004 -15.388 8.521 1.00 81.31 99 LEU A O 1
ATOM 787 N N . GLY A 1 100 ? 4.423 -13.846 9.307 1.00 84.25 100 GLY A N 1
ATOM 788 C CA . GLY A 1 100 ? 5.610 -14.412 8.661 1.00 84.25 100 GLY A CA 1
ATOM 789 C C . GLY A 1 100 ? 5.595 -14.276 7.134 1.00 84.25 100 GLY A C 1
ATOM 790 O O . GLY A 1 100 ? 6.260 -15.045 6.445 1.00 84.25 100 GLY A O 1
ATOM 791 N N . VAL A 1 101 ? 4.832 -13.316 6.602 1.00 84.06 101 VAL A N 1
ATOM 792 C CA . VAL A 1 101 ? 4.660 -13.085 5.158 1.00 84.06 101 VAL A CA 1
ATOM 793 C C . VAL A 1 101 ? 5.280 -11.758 4.728 1.00 84.06 101 VAL A C 1
ATOM 795 O O . VAL A 1 101 ? 5.266 -10.774 5.470 1.00 84.06 101 VAL A O 1
ATOM 798 N N . ASP A 1 102 ? 5.788 -11.705 3.497 1.00 81.94 102 ASP A N 1
ATOM 799 C CA . ASP A 1 102 ? 6.468 -10.513 2.971 1.00 81.94 102 ASP A CA 1
ATOM 800 C C . ASP A 1 102 ? 5.494 -9.345 2.695 1.00 81.94 102 ASP A C 1
ATOM 802 O O . ASP A 1 102 ? 5.781 -8.178 2.997 1.00 81.94 102 ASP A O 1
ATOM 806 N N . ARG A 1 103 ? 4.297 -9.665 2.179 1.00 84.88 103 ARG A N 1
ATOM 807 C CA . ARG A 1 103 ? 3.283 -8.697 1.720 1.00 84.88 103 ARG A CA 1
ATOM 808 C C . ARG A 1 103 ? 1.956 -8.815 2.481 1.00 84.88 103 ARG A C 1
ATOM 810 O O . ARG A 1 103 ? 0.937 -9.195 1.902 1.00 84.88 103 ARG A O 1
AT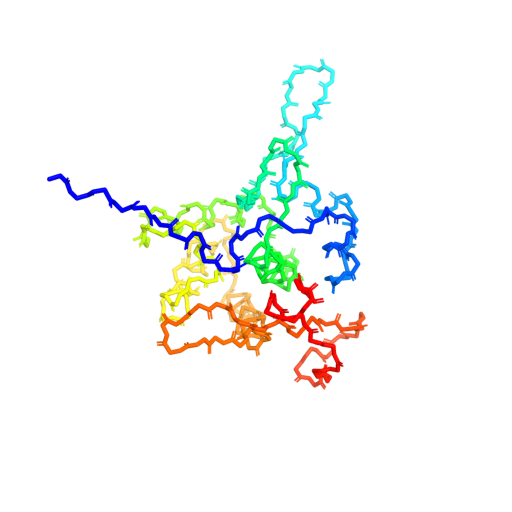OM 817 N N . PRO A 1 104 ? 1.915 -8.455 3.772 1.00 85.06 104 PRO A N 1
ATOM 818 C CA . PRO A 1 104 ? 0.775 -8.743 4.633 1.00 85.06 104 PRO A CA 1
ATOM 819 C C . PRO A 1 104 ? -0.501 -8.031 4.195 1.00 85.06 104 PRO A C 1
ATOM 821 O O . PRO A 1 104 ? -1.565 -8.581 4.391 1.00 85.06 104 PRO A O 1
ATOM 824 N N . LEU A 1 105 ? -0.443 -6.853 3.564 1.00 85.44 105 LEU A N 1
ATOM 825 C CA . LEU A 1 105 ? -1.654 -6.120 3.151 1.00 85.44 105 LEU A CA 1
ATOM 826 C C . LEU A 1 105 ? -2.455 -6.816 2.048 1.00 85.44 105 LEU A C 1
ATOM 828 O O . LEU A 1 105 ? -3.626 -6.504 1.830 1.00 85.44 105 LEU A O 1
ATOM 832 N N . ILE A 1 106 ? -1.811 -7.723 1.322 1.00 85.50 106 ILE A N 1
ATOM 833 C CA . ILE A 1 106 ? -2.422 -8.459 0.225 1.00 85.50 106 ILE A CA 1
ATOM 834 C C . ILE A 1 106 ? -2.255 -9.962 0.408 1.00 85.50 106 ILE A C 1
ATOM 836 O O . ILE A 1 106 ? -2.491 -10.690 -0.547 1.00 85.50 106 ILE A O 1
ATOM 840 N N . ASP A 1 107 ? -1.877 -10.442 1.586 1.00 84.25 107 ASP A N 1
ATOM 841 C CA . ASP A 1 107 ? -1.786 -11.874 1.832 1.00 84.25 107 ASP A CA 1
ATOM 842 C C . ASP A 1 107 ? -3.187 -12.491 2.000 1.00 84.25 107 ASP A C 1
ATOM 844 O O . ASP A 1 107 ? -4.150 -11.815 2.374 1.00 84.25 107 ASP A O 1
ATOM 848 N N . ARG A 1 108 ? -3.337 -13.790 1.730 1.00 75.94 108 ARG A N 1
ATOM 849 C CA . ARG A 1 108 ? -4.609 -14.493 1.950 1.00 75.94 108 ARG A CA 1
ATOM 850 C C . ARG A 1 108 ? -5.016 -14.473 3.426 1.00 75.94 108 ARG A C 1
ATOM 852 O O . ARG A 1 108 ? -6.193 -14.258 3.720 1.00 75.94 108 ARG A O 1
ATOM 859 N N . GLN A 1 109 ? -4.058 -14.649 4.335 1.00 73.31 109 GLN A N 1
ATOM 860 C CA . GLN A 1 109 ? -4.276 -14.617 5.783 1.00 73.31 109 GLN A CA 1
ATOM 861 C C . GLN A 1 109 ? -4.721 -13.232 6.267 1.00 73.31 109 GLN A C 1
ATOM 863 O O . GLN A 1 109 ? -5.364 -13.095 7.313 1.00 73.31 109 GLN A O 1
ATOM 868 N N . PHE A 1 110 ? -4.448 -12.190 5.476 1.00 74.50 110 PHE A N 1
ATOM 869 C CA . PHE A 1 110 ? -4.895 -10.844 5.791 1.00 74.50 110 PHE A CA 1
ATOM 870 C C . PHE A 1 110 ? -6.415 -10.728 5.817 1.00 74.50 110 PHE A C 1
ATOM 872 O O . PHE A 1 110 ? -6.974 -10.138 6.735 1.00 74.50 110 PHE A O 1
ATOM 879 N N . ARG A 1 111 ? -7.094 -11.352 4.849 1.00 69.38 111 ARG A N 1
ATOM 880 C CA . ARG A 1 111 ? -8.561 -11.364 4.784 1.00 69.38 111 ARG A CA 1
ATOM 881 C C . ARG A 1 111 ? -9.210 -12.154 5.911 1.00 69.38 111 ARG A C 1
ATOM 883 O O . ARG A 1 111 ? -10.321 -11.823 6.295 1.00 69.38 111 ARG A O 1
ATOM 890 N N . THR A 1 112 ? -8.556 -13.210 6.388 1.00 69.81 112 THR A N 1
ATOM 891 C CA . THR A 1 112 ? -9.144 -14.102 7.393 1.00 69.81 112 THR A CA 1
ATOM 892 C C . THR A 1 112 ? -8.985 -13.570 8.809 1.00 69.81 112 THR A C 1
ATOM 894 O O . THR A 1 112 ? -9.890 -13.746 9.610 1.00 69.81 112 THR A O 1
ATOM 897 N N . ASN A 1 113 ? -7.840 -12.958 9.125 1.00 75.75 113 ASN A N 1
ATOM 898 C CA . ASN A 1 113 ? -7.562 -12.439 10.470 1.00 75.75 113 ASN A CA 1
ATOM 899 C C . ASN A 1 113 ? -6.679 -11.177 10.476 1.00 75.75 113 ASN A C 1
ATOM 901 O O . ASN A 1 113 ? -6.591 -10.472 11.476 1.00 75.75 113 ASN A O 1
ATOM 905 N N . GLY A 1 114 ? -5.989 -10.858 9.379 1.00 73.94 114 GLY A N 1
ATOM 906 C CA . GLY A 1 114 ? -5.092 -9.700 9.355 1.00 73.94 114 GLY A CA 1
ATOM 907 C C . GLY A 1 114 ? -5.797 -8.347 9.426 1.00 73.94 114 GLY A C 1
ATOM 908 O O . GLY A 1 114 ? -5.194 -7.415 9.949 1.00 73.94 114 GLY A O 1
ATOM 909 N N . ILE A 1 115 ? -7.053 -8.223 8.976 1.00 80.62 115 ILE A N 1
ATOM 910 C CA . ILE A 1 115 ? -7.839 -6.994 9.184 1.00 80.62 115 ILE A CA 1
ATOM 911 C C . ILE A 1 115 ? -8.086 -6.783 10.681 1.00 80.62 115 ILE A C 1
ATOM 913 O O . ILE A 1 115 ? -7.828 -5.691 11.180 1.00 80.62 115 ILE A O 1
ATOM 917 N N . ASP A 1 116 ? -8.511 -7.820 11.407 1.00 82.56 116 ASP A N 1
ATOM 918 C CA . ASP A 1 116 ? -8.693 -7.774 12.862 1.00 82.56 116 ASP A CA 1
ATOM 919 C C . ASP A 1 116 ? -7.395 -7.418 13.583 1.00 82.56 116 ASP A C 1
ATOM 921 O O . ASP A 1 116 ? -7.358 -6.447 14.338 1.00 82.56 116 ASP A O 1
ATOM 925 N N . LEU A 1 117 ? -6.307 -8.131 13.274 1.00 82.06 117 LEU A N 1
ATOM 926 C CA . LEU A 1 117 ? -4.984 -7.877 13.849 1.00 82.06 117 LEU A CA 1
ATOM 927 C C . LEU A 1 117 ? -4.492 -6.453 13.558 1.00 82.06 117 LEU A C 1
ATOM 929 O O . LEU A 1 117 ? -3.955 -5.784 14.444 1.00 82.06 117 LEU A O 1
ATOM 933 N N . PHE A 1 118 ? -4.688 -5.966 12.329 1.00 83.75 118 PHE A N 1
ATOM 934 C CA . PHE A 1 118 ? -4.333 -4.600 11.955 1.00 83.75 118 PHE A CA 1
ATOM 935 C C . PHE A 1 118 ? -5.150 -3.589 12.748 1.00 83.75 118 PHE A C 1
ATOM 937 O O . PHE A 1 118 ? -4.585 -2.660 13.318 1.00 83.75 118 PHE A O 1
ATOM 944 N N . VAL A 1 119 ? -6.476 -3.747 12.764 1.00 82.19 119 VAL A N 1
ATOM 945 C CA . VAL A 1 119 ? -7.401 -2.814 13.409 1.00 82.19 119 VAL A CA 1
ATOM 946 C C . VAL A 1 119 ? -7.146 -2.783 14.911 1.00 82.19 119 VAL A C 1
ATOM 948 O O . VAL A 1 119 ? -7.062 -1.694 15.475 1.00 82.19 119 VAL A O 1
ATOM 951 N N . GLU A 1 120 ? -6.946 -3.931 15.557 1.00 84.12 120 GLU A N 1
ATOM 952 C CA . GLU A 1 120 ? -6.629 -4.015 16.982 1.00 84.12 120 GLU A CA 1
ATOM 953 C C . GLU A 1 120 ? -5.307 -3.304 17.298 1.00 84.12 120 GLU A C 1
ATOM 955 O O . GLU A 1 120 ? -5.254 -2.440 18.181 1.00 84.12 120 GLU A O 1
ATOM 960 N N . HIS A 1 121 ? -4.243 -3.610 16.549 1.00 83.56 121 HIS A N 1
ATOM 961 C CA . HIS A 1 121 ? -2.933 -2.999 16.763 1.00 83.56 121 HIS A CA 1
ATOM 962 C C . HIS A 1 121 ? -2.959 -1.488 16.490 1.00 83.56 121 HIS A C 1
ATOM 964 O O . HIS A 1 121 ? -2.531 -0.691 17.327 1.00 83.56 121 HIS A O 1
ATOM 970 N N . ALA A 1 122 ? -3.540 -1.064 15.366 1.00 77.25 122 ALA A N 1
ATOM 971 C CA . ALA A 1 122 ? -3.681 0.345 15.015 1.00 77.25 122 ALA A CA 1
ATOM 972 C C . ALA A 1 122 ? -4.528 1.110 16.046 1.00 77.25 122 ALA A C 1
ATOM 974 O O . ALA A 1 122 ? -4.213 2.258 16.373 1.00 77.25 122 ALA A O 1
ATOM 975 N N . SER A 1 123 ? -5.562 0.475 16.605 1.00 78.75 123 SER A N 1
ATOM 976 C CA . SER A 1 123 ? -6.412 1.063 17.646 1.00 78.75 123 SER A CA 1
ATOM 977 C C . SER A 1 123 ? -5.662 1.276 18.951 1.00 78.75 123 SER A C 1
ATOM 979 O O . SER A 1 123 ? -5.797 2.351 19.535 1.00 78.75 123 SER A O 1
ATOM 981 N N . LYS A 1 124 ? -4.815 0.325 19.368 1.00 81.94 124 LYS A N 1
ATOM 982 C CA . LYS A 1 124 ? -3.920 0.494 20.529 1.00 81.94 124 LYS A CA 1
ATOM 983 C C . LYS A 1 124 ? -2.977 1.681 20.342 1.00 81.94 124 LYS A C 1
ATOM 985 O O . LYS A 1 124 ? -2.736 2.429 21.283 1.00 81.94 124 LYS A O 1
ATOM 990 N N . LEU A 1 125 ? -2.494 1.906 19.118 1.00 78.94 125 LEU A N 1
ATOM 991 C CA . LEU A 1 125 ? -1.615 3.038 18.824 1.00 78.94 125 LEU A CA 1
ATOM 992 C C . LEU A 1 125 ? -2.344 4.392 18.829 1.00 78.94 125 LEU A C 1
ATOM 994 O O . LEU A 1 125 ? -1.691 5.420 19.010 1.00 78.94 125 LEU A O 1
ATOM 998 N N . LEU A 1 126 ? -3.652 4.444 18.560 1.00 69.94 126 LEU A N 1
ATOM 999 C CA . LEU A 1 126 ? -4.394 5.690 18.288 1.00 69.94 126 LEU A CA 1
ATOM 1000 C C . LEU A 1 126 ? -5.571 5.977 19.215 1.00 69.94 126 LEU A C 1
ATOM 1002 O O . LEU A 1 126 ? -6.201 7.017 19.044 1.00 69.94 126 LEU A O 1
ATOM 1006 N N . ASN A 1 127 ? -5.866 5.087 20.163 1.00 69.69 127 ASN A N 1
ATOM 1007 C CA . ASN A 1 127 ? -7.086 5.129 20.966 1.00 69.69 127 ASN A CA 1
ATOM 1008 C C . ASN A 1 127 ? -8.331 5.382 20.086 1.00 69.69 127 ASN A C 1
ATOM 1010 O O . ASN A 1 127 ? -9.114 6.306 20.307 1.00 69.69 127 ASN A O 1
ATOM 1014 N N . VAL A 1 128 ? -8.455 4.614 18.996 1.00 74.62 128 VAL A N 1
ATOM 1015 C CA . VAL A 1 128 ? -9.536 4.785 18.013 1.00 74.62 128 VAL A CA 1
ATOM 1016 C C . VAL A 1 128 ? -10.852 4.307 18.626 1.00 74.62 128 VAL A C 1
ATOM 1018 O O . VAL A 1 128 ? -10.953 3.169 19.078 1.00 74.62 128 VAL A O 1
ATOM 1021 N N . SER A 1 129 ? -11.881 5.156 18.590 1.00 82.31 129 SER A N 1
ATOM 1022 C CA . SER A 1 129 ? -13.261 4.802 18.960 1.00 82.31 129 SER A CA 1
ATOM 1023 C C . SER A 1 129 ? -13.760 3.574 18.190 1.00 82.31 129 SER A C 1
ATOM 1025 O O . SER A 1 129 ? -13.429 3.462 17.012 1.00 82.31 129 SER A O 1
ATOM 1027 N N . ARG A 1 130 ? -14.651 2.753 18.764 1.00 84.12 130 ARG A N 1
ATOM 1028 C CA . ARG A 1 130 ? -15.246 1.575 18.087 1.00 84.12 130 ARG A CA 1
ATOM 1029 C C . ARG A 1 130 ? -15.748 1.864 16.664 1.00 84.12 130 ARG A C 1
ATOM 1031 O O . ARG A 1 130 ? -15.334 1.190 15.732 1.00 84.12 130 ARG A O 1
ATOM 1038 N N . GLN A 1 131 ? -16.490 2.955 16.472 1.00 83.69 131 GLN A N 1
ATOM 1039 C CA . GLN A 1 131 ? -16.963 3.389 15.148 1.00 83.69 131 GLN A CA 1
ATOM 1040 C C . GLN A 1 131 ? -15.822 3.622 14.135 1.00 83.69 131 GLN A C 1
ATOM 1042 O O . GLN A 1 131 ? -15.946 3.336 12.951 1.00 83.69 131 GLN A O 1
ATOM 1047 N N . GLY A 1 132 ? -14.681 4.143 14.593 1.00 81.38 132 GLY A N 1
ATOM 1048 C CA . GLY A 1 132 ? -13.503 4.349 13.748 1.00 81.38 132 GLY A CA 1
ATOM 1049 C C . GLY A 1 132 ? -12.788 3.043 13.394 1.00 81.38 132 GLY A C 1
ATOM 1050 O O . GLY A 1 132 ? -12.177 2.960 12.333 1.00 81.38 132 GLY A O 1
ATOM 1051 N N . GLN A 1 133 ? -12.885 2.030 14.257 1.00 83.88 133 GLN A N 1
ATOM 1052 C CA . GLN A 1 133 ? -12.375 0.681 13.999 1.00 83.88 133 GLN A CA 1
ATOM 1053 C C . GLN A 1 133 ? -13.234 -0.029 12.947 1.00 83.88 133 GLN A C 1
ATOM 1055 O O . GLN A 1 133 ? -12.698 -0.598 12.000 1.00 83.88 133 GLN A O 1
ATOM 1060 N N . GLU A 1 134 ? -14.559 0.073 13.071 1.00 86.56 134 GLU A N 1
ATOM 1061 C CA . GLU A 1 134 ? -15.528 -0.441 12.093 1.00 86.56 134 GLU A CA 1
ATOM 1062 C C . GLU A 1 134 ? -15.365 0.237 10.729 1.00 86.56 134 GLU A C 1
ATOM 1064 O O . GLU A 1 134 ? -15.278 -0.445 9.710 1.00 86.56 134 GLU A O 1
ATOM 1069 N N . ALA A 1 135 ? -15.225 1.566 10.703 1.00 83.88 135 ALA A N 1
ATOM 1070 C CA . ALA A 1 135 ? -14.962 2.301 9.468 1.00 83.88 135 ALA A CA 1
ATOM 1071 C C . ALA A 1 135 ? -13.650 1.853 8.800 1.00 83.88 135 ALA A C 1
ATOM 1073 O O . ALA A 1 135 ? -13.605 1.635 7.592 1.00 83.88 135 ALA A O 1
ATOM 1074 N N . LEU A 1 136 ? -12.580 1.670 9.584 1.00 83.62 136 LEU A N 1
ATOM 1075 C CA . LEU A 1 136 ? -11.297 1.192 9.069 1.00 83.62 136 LEU A CA 1
ATOM 1076 C C . LEU A 1 136 ? -11.405 -0.223 8.489 1.00 83.62 136 LEU A C 1
ATOM 1078 O O . LEU A 1 136 ? -10.875 -0.471 7.406 1.00 83.62 136 LEU A O 1
ATOM 1082 N N . ARG A 1 137 ? -12.117 -1.125 9.175 1.00 86.69 137 ARG A N 1
ATOM 1083 C CA . ARG A 1 137 ? -12.417 -2.472 8.675 1.00 86.69 137 ARG A CA 1
ATOM 1084 C C . ARG A 1 137 ? -13.151 -2.416 7.336 1.00 86.69 137 ARG A C 1
ATOM 1086 O O . ARG A 1 137 ? -12.695 -3.041 6.382 1.00 86.69 137 ARG A O 1
ATOM 1093 N N . GLY A 1 138 ? -14.219 -1.623 7.247 1.00 87.44 138 GLY A N 1
ATOM 1094 C CA . GLY A 1 138 ? -14.996 -1.468 6.017 1.00 87.44 138 GLY A CA 1
ATOM 1095 C C . GLY A 1 138 ? -14.147 -0.981 4.838 1.00 87.44 138 GLY A C 1
ATOM 1096 O O . GLY A 1 138 ? -14.240 -1.524 3.739 1.00 87.44 138 GLY A O 1
ATOM 1097 N N . GLU A 1 139 ? -13.239 -0.024 5.057 1.00 86.50 139 GLU A N 1
ATOM 1098 C CA . GLU A 1 139 ? -12.321 0.433 4.003 1.00 86.50 139 GLU A CA 1
ATOM 1099 C C . GLU A 1 139 ? -11.358 -0.673 3.541 1.00 86.50 139 GLU A C 1
ATOM 1101 O O . GLU A 1 139 ? -11.108 -0.800 2.340 1.00 86.50 139 GLU A O 1
ATOM 1106 N N . PHE A 1 140 ? -10.835 -1.506 4.449 1.00 86.50 140 PHE A N 1
ATOM 1107 C CA . PHE A 1 140 ? -10.019 -2.662 4.058 1.00 86.50 140 PHE A CA 1
ATOM 1108 C C . PHE A 1 140 ? -10.810 -3.658 3.211 1.00 86.50 140 PHE A C 1
ATOM 1110 O O . PHE A 1 140 ? -10.323 -4.095 2.168 1.00 86.50 140 PHE A O 1
ATOM 1117 N N . GLU A 1 141 ? -12.027 -3.999 3.627 1.00 87.94 141 GLU A N 1
ATOM 1118 C CA . GLU A 1 141 ? -12.892 -4.934 2.905 1.00 87.94 141 GLU A CA 1
ATOM 1119 C C . GLU A 1 141 ? -13.210 -4.425 1.493 1.00 87.94 141 GLU A C 1
ATOM 1121 O O . GLU A 1 141 ? -13.017 -5.154 0.512 1.00 87.94 141 GLU A O 1
ATOM 1126 N N . LEU A 1 142 ? -13.584 -3.147 1.371 1.00 88.25 142 LEU A N 1
ATOM 1127 C CA . LEU A 1 142 ? -13.828 -2.486 0.088 1.00 88.25 142 LEU A CA 1
ATOM 1128 C C . LEU A 1 142 ? -12.579 -2.457 -0.799 1.00 88.25 142 LEU A C 1
ATOM 1130 O O . LEU A 1 142 ? -12.683 -2.672 -2.008 1.00 88.25 142 LEU A O 1
ATOM 1134 N N . ALA A 1 143 ? -11.393 -2.205 -0.236 1.00 89.31 143 ALA A N 1
ATOM 1135 C CA . ALA A 1 143 ? -10.147 -2.233 -1.002 1.00 89.31 143 ALA A CA 1
ATOM 1136 C C . ALA A 1 143 ? -9.828 -3.642 -1.511 1.00 89.31 143 ALA A C 1
ATOM 1138 O O . ALA A 1 143 ? -9.501 -3.844 -2.678 1.00 89.31 143 ALA A O 1
ATOM 1139 N N . LEU A 1 144 ? -9.943 -4.642 -0.639 1.00 90.06 144 LEU A N 1
ATOM 1140 C CA . LEU A 1 144 ? -9.609 -6.019 -0.975 1.00 90.06 144 LEU A CA 1
ATOM 1141 C C . LEU A 1 144 ? -10.599 -6.605 -1.988 1.00 90.06 144 LEU A C 1
ATOM 1143 O O . LEU A 1 144 ? -10.204 -7.424 -2.812 1.00 90.06 144 LEU A O 1
ATOM 1147 N N . ALA A 1 145 ? -11.871 -6.194 -1.971 1.00 90.62 145 ALA A N 1
ATOM 1148 C CA . ALA A 1 145 ? -12.885 -6.599 -2.954 1.00 90.62 145 ALA A CA 1
ATOM 1149 C C . ALA A 1 145 ? -12.573 -6.151 -4.402 1.00 90.62 145 ALA A C 1
ATOM 1151 O O . ALA A 1 145 ? -13.151 -6.675 -5.366 1.00 90.62 145 ALA A O 1
ATOM 1152 N N . ARG A 1 146 ? -11.646 -5.198 -4.572 1.00 91.94 146 ARG A N 1
ATOM 1153 C CA . ARG A 1 146 ? -11.121 -4.756 -5.873 1.00 91.94 146 ARG A CA 1
ATOM 1154 C C . ARG A 1 146 ? -9.959 -5.604 -6.387 1.00 91.94 146 ARG A C 1
ATOM 1156 O O . ARG A 1 146 ? -9.515 -5.368 -7.505 1.00 91.94 146 ARG A O 1
ATOM 1163 N N . ILE A 1 147 ? -9.490 -6.581 -5.614 1.00 92.38 147 ILE A N 1
ATOM 1164 C CA . ILE A 1 147 ? -8.407 -7.487 -6.003 1.00 92.38 147 ILE A CA 1
ATOM 1165 C C . ILE A 1 147 ? -9.000 -8.879 -6.242 1.00 92.38 147 ILE A C 1
ATOM 1167 O O . ILE A 1 147 ? -9.470 -9.537 -5.311 1.00 92.38 147 ILE A O 1
ATOM 1171 N N . GLU A 1 148 ? -8.982 -9.325 -7.497 1.00 91.94 148 GLU A N 1
ATOM 1172 C CA . GLU A 1 148 ? -9.301 -10.708 -7.862 1.00 91.94 148 GLU A CA 1
ATOM 1173 C C . GLU A 1 148 ? -8.085 -11.590 -7.587 1.00 91.94 148 GLU A C 1
ATOM 1175 O O . GLU A 1 148 ? -6.943 -11.181 -7.822 1.00 91.94 148 GLU A O 1
ATOM 1180 N N . ARG A 1 149 ? -8.333 -12.799 -7.084 1.00 90.06 149 ARG A N 1
ATOM 1181 C CA . ARG A 1 149 ? -7.292 -13.747 -6.690 1.00 90.06 149 ARG A CA 1
ATOM 1182 C C . ARG A 1 149 ? -7.552 -15.116 -7.289 1.00 90.06 149 ARG A C 1
ATOM 1184 O O . ARG A 1 149 ? -8.704 -15.467 -7.529 1.00 90.06 149 ARG A O 1
ATOM 1191 N N . ASP A 1 150 ? -6.487 -15.874 -7.503 1.00 88.81 150 ASP A N 1
ATOM 1192 C CA . ASP A 1 150 ? -6.591 -17.286 -7.865 1.00 88.81 150 ASP A CA 1
ATOM 1193 C C . ASP A 1 150 ? -6.917 -18.174 -6.643 1.00 88.81 150 ASP A C 1
ATOM 1195 O O . ASP A 1 150 ? -7.048 -17.704 -5.508 1.00 88.81 150 ASP A O 1
ATOM 1199 N N . ASN A 1 151 ? -7.015 -19.487 -6.869 1.00 85.81 151 ASN A N 1
ATOM 1200 C CA . ASN A 1 151 ? -7.305 -20.477 -5.824 1.00 85.81 151 ASN A CA 1
ATOM 1201 C C . ASN A 1 151 ? -6.195 -20.598 -4.763 1.00 85.81 151 ASN A C 1
ATOM 1203 O O . ASN A 1 151 ? -6.440 -21.092 -3.660 1.00 85.81 151 ASN A O 1
ATOM 1207 N N . GLN A 1 152 ? -4.977 -20.158 -5.082 1.00 83.38 152 GLN A N 1
ATOM 1208 C CA . GLN A 1 152 ? -3.852 -20.114 -4.148 1.00 83.38 152 GLN A CA 1
ATOM 1209 C C . GLN A 1 152 ? -3.879 -18.831 -3.303 1.00 83.38 152 GLN A C 1
ATOM 1211 O O . GLN A 1 152 ? -3.250 -18.768 -2.250 1.00 83.38 152 GLN A O 1
ATOM 1216 N N . GLY A 1 153 ? -4.691 -17.848 -3.696 1.00 83.25 153 GLY A N 1
ATOM 1217 C CA . GLY A 1 153 ? -4.824 -16.558 -3.036 1.00 83.25 153 GLY A CA 1
ATOM 1218 C C . GLY A 1 153 ? -3.931 -15.477 -3.637 1.00 83.25 153 GLY A C 1
ATOM 1219 O O . GLY A 1 153 ? -3.911 -14.371 -3.098 1.00 83.25 153 GLY A O 1
ATOM 1220 N N . ASN A 1 154 ? -3.239 -15.743 -4.745 1.00 87.38 154 ASN A N 1
ATOM 1221 C CA . ASN A 1 154 ? -2.376 -14.766 -5.402 1.00 87.38 154 ASN A CA 1
ATOM 1222 C C . ASN A 1 154 ? -3.204 -13.713 -6.142 1.00 87.38 154 ASN A C 1
ATOM 1224 O O . ASN A 1 154 ? -4.219 -14.065 -6.747 1.00 87.38 154 ASN A O 1
ATOM 1228 N N . PRO A 1 155 ? -2.794 -12.433 -6.145 1.00 90.75 155 PRO A N 1
ATOM 1229 C CA . PRO A 1 155 ? -3.500 -11.398 -6.887 1.00 90.75 155 PRO A CA 1
ATOM 1230 C C . PRO A 1 155 ? -3.322 -11.601 -8.399 1.00 90.75 155 PRO A C 1
ATOM 1232 O O . PRO A 1 155 ? -2.201 -11.736 -8.888 1.00 90.75 155 PRO A O 1
ATOM 1235 N N . ILE A 1 156 ? -4.431 -11.580 -9.142 1.00 92.62 156 ILE A N 1
ATOM 1236 C CA . ILE A 1 156 ? -4.436 -11.759 -10.604 1.00 92.62 156 ILE A CA 1
ATOM 1237 C C . ILE A 1 156 ? -5.061 -10.593 -11.368 1.00 92.62 156 ILE A C 1
ATOM 1239 O O . ILE A 1 156 ? -4.720 -10.401 -12.528 1.00 92.62 156 ILE A O 1
ATOM 1243 N N . LYS A 1 157 ? -5.958 -9.817 -10.748 1.00 93.81 157 LYS A N 1
ATOM 1244 C CA . LYS A 1 157 ? -6.517 -8.596 -11.347 1.00 93.81 157 LYS A CA 1
ATOM 1245 C C . LYS A 1 157 ? -6.767 -7.537 -10.291 1.00 93.81 157 LYS A C 1
ATOM 1247 O O . LYS A 1 157 ? -7.173 -7.855 -9.172 1.00 93.81 157 LYS A O 1
ATOM 1252 N N . LEU A 1 158 ? -6.562 -6.283 -10.668 1.00 93.81 158 LEU A N 1
ATOM 1253 C CA . LEU A 1 158 ? -6.867 -5.120 -9.847 1.00 93.81 158 LEU A CA 1
ATOM 1254 C C . LEU A 1 158 ? -7.871 -4.238 -10.582 1.00 93.81 158 LEU A C 1
ATOM 1256 O O . LEU A 1 158 ? -7.672 -3.903 -11.746 1.00 93.81 158 LEU A O 1
ATOM 1260 N N . PHE A 1 159 ? -8.917 -3.824 -9.875 1.00 92.94 159 PHE A N 1
ATOM 1261 C CA . PHE A 1 159 ? -9.924 -2.890 -10.368 1.00 92.94 159 PHE A CA 1
ATOM 1262 C C . PHE A 1 159 ? -9.781 -1.546 -9.637 1.00 92.94 159 PHE A C 1
ATOM 1264 O O . PHE A 1 159 ? -10.460 -1.331 -8.626 1.00 92.94 159 PHE A O 1
ATOM 1271 N N . PRO A 1 160 ? -8.876 -0.650 -10.072 1.00 88.75 160 PRO A N 1
ATOM 1272 C CA . PRO A 1 160 ? -8.648 0.614 -9.384 1.00 88.75 160 PRO A CA 1
ATOM 1273 C C . PRO A 1 160 ? -9.890 1.514 -9.417 1.00 88.75 160 PRO A C 1
ATOM 1275 O O . PRO A 1 160 ? -10.738 1.427 -10.306 1.00 88.75 160 PRO A O 1
ATOM 1278 N N . TYR A 1 161 ? -9.995 2.409 -8.434 1.00 85.50 161 TYR A N 1
ATOM 1279 C CA . TYR A 1 161 ? -11.058 3.411 -8.400 1.00 85.50 161 TYR A CA 1
ATOM 1280 C C . TYR A 1 161 ? -10.781 4.486 -9.457 1.00 85.50 161 TYR A C 1
ATOM 1282 O O . TYR A 1 161 ? -9.829 5.251 -9.331 1.00 85.50 161 TYR A O 1
ATOM 1290 N N . SER A 1 162 ? -11.617 4.550 -10.495 1.00 69.00 162 SER A N 1
ATOM 1291 C CA . SER A 1 162 ? -11.429 5.446 -11.645 1.00 69.00 162 SER A CA 1
ATOM 1292 C C . SER A 1 162 ? -11.855 6.894 -11.386 1.00 69.00 162 SER A C 1
ATOM 1294 O O . SER A 1 162 ? -11.577 7.769 -12.201 1.00 69.00 162 SER A O 1
ATOM 1296 N N . ARG A 1 163 ? -12.590 7.165 -10.297 1.00 66.06 163 ARG A N 1
ATOM 1297 C CA . ARG A 1 163 ? -13.076 8.511 -9.956 1.00 66.06 163 ARG A CA 1
ATOM 1298 C C . ARG A 1 163 ? -12.803 8.844 -8.495 1.00 66.06 163 ARG A C 1
ATOM 1300 O O . ARG A 1 163 ? -12.952 8.004 -7.608 1.00 66.06 163 ARG A O 1
ATOM 1307 N N . SER A 1 164 ? -12.532 10.117 -8.233 1.00 58.38 164 SER A N 1
ATOM 1308 C CA . SER A 1 164 ? -12.499 10.709 -6.888 1.00 58.38 164 SER A CA 1
ATOM 1309 C C . SER A 1 164 ? -13.902 10.870 -6.271 1.00 58.38 164 SER A C 1
ATOM 1311 O O . SER A 1 164 ? -14.125 11.805 -5.517 1.00 58.38 164 SER A O 1
ATOM 1313 N N . SER A 1 165 ? -14.866 10.012 -6.628 1.00 56.19 165 SER A N 1
ATOM 1314 C CA . SER A 1 165 ? -16.222 10.032 -6.065 1.00 56.19 165 SER A CA 1
ATOM 1315 C C . SER A 1 165 ? -16.239 9.364 -4.687 1.00 56.19 165 SER A C 1
ATOM 1317 O O . SER A 1 165 ? -15.482 8.414 -4.451 1.00 56.19 165 SER A O 1
ATOM 1319 N N . ASP A 1 166 ? -17.095 9.862 -3.795 1.00 55.59 166 ASP A N 1
ATOM 1320 C CA . ASP A 1 166 ? -17.179 9.412 -2.404 1.00 55.59 166 ASP A CA 1
ATOM 1321 C C . ASP A 1 166 ? -17.790 8.012 -2.245 1.00 55.59 166 ASP A C 1
ATOM 1323 O O . ASP A 1 166 ? -17.410 7.291 -1.323 1.00 55.59 166 ASP A O 1
ATOM 1327 N N . ASP A 1 167 ? -18.643 7.560 -3.169 1.00 64.62 167 ASP A N 1
ATOM 1328 C CA . ASP A 1 167 ? -19.304 6.256 -3.041 1.00 64.62 167 ASP A CA 1
ATOM 1329 C C . ASP A 1 167 ? -18.522 5.122 -3.729 1.00 64.62 167 ASP A C 1
ATOM 1331 O O . ASP A 1 167 ? -18.811 4.693 -4.847 1.00 64.62 167 ASP A O 1
ATOM 1335 N N . LYS A 1 168 ? -17.482 4.625 -3.049 1.00 65.50 168 LYS A N 1
ATOM 1336 C CA . LYS A 1 168 ? -16.648 3.499 -3.513 1.00 65.50 168 LYS A CA 1
ATOM 1337 C C . LYS A 1 168 ? -17.411 2.181 -3.654 1.00 65.50 168 LYS A C 1
ATOM 1339 O O . LYS A 1 168 ? -16.996 1.344 -4.463 1.00 65.50 168 LYS A O 1
ATOM 1344 N N . ALA A 1 169 ? -18.465 1.975 -2.864 1.00 63.81 169 ALA A N 1
ATOM 1345 C CA . ALA A 1 169 ? -19.221 0.727 -2.878 1.00 63.81 169 ALA A CA 1
ATOM 1346 C C . ALA A 1 169 ? -19.913 0.528 -4.233 1.00 63.81 169 ALA A C 1
ATOM 1348 O O . ALA A 1 169 ? -19.968 -0.592 -4.737 1.00 63.81 169 ALA A O 1
ATOM 1349 N N . THR A 1 170 ? -20.342 1.624 -4.863 1.00 66.50 170 THR A N 1
ATOM 1350 C CA . THR A 1 170 ? -21.066 1.607 -6.139 1.00 66.50 170 THR A CA 1
ATOM 1351 C C . THR A 1 170 ? -20.198 1.938 -7.356 1.00 66.50 170 THR A C 1
ATOM 1353 O O . THR A 1 170 ? -20.663 1.802 -8.489 1.00 66.50 170 THR A O 1
ATOM 1356 N N . GLN A 1 171 ? -18.921 2.318 -7.179 1.00 72.94 171 GLN A N 1
ATOM 1357 C CA . GLN A 1 171 ? -18.054 2.627 -8.325 1.00 72.94 171 GLN A CA 1
ATOM 1358 C C . GLN A 1 171 ? -17.881 1.409 -9.256 1.00 72.94 171 GLN A C 1
ATOM 1360 O O . GLN A 1 171 ? -17.494 0.330 -8.791 1.00 72.94 171 GLN A O 1
ATOM 1365 N N . PRO A 1 172 ? -18.064 1.566 -10.578 1.00 73.81 172 PRO A N 1
ATOM 1366 C CA . PRO A 1 172 ? -17.945 0.454 -11.512 1.00 73.81 172 PRO A CA 1
ATOM 1367 C C . PRO A 1 172 ? -16.504 -0.078 -11.583 1.00 73.81 172 PRO A C 1
ATOM 1369 O O . PRO A 1 172 ? -15.532 0.635 -11.327 1.00 73.81 172 PRO A O 1
ATOM 1372 N N . LYS A 1 173 ? -16.352 -1.358 -11.937 1.00 80.62 173 LYS A N 1
ATOM 1373 C CA . LYS A 1 173 ? -15.058 -2.011 -12.209 1.00 80.62 173 LYS A CA 1
ATOM 1374 C C . LYS A 1 173 ? -14.657 -1.816 -13.682 1.00 80.62 173 LYS A C 1
ATOM 1376 O O . LYS A 1 173 ? -14.448 -2.783 -14.402 1.00 80.62 173 LYS A O 1
ATOM 1381 N N . SER A 1 174 ? -14.627 -0.563 -14.143 1.00 77.06 174 SER A N 1
ATOM 1382 C CA . SER A 1 174 ? -14.477 -0.228 -15.573 1.00 77.06 174 SER A CA 1
ATOM 1383 C C . SER A 1 174 ? -13.056 -0.380 -16.116 1.00 77.06 174 SER A C 1
ATOM 1385 O O . SER A 1 174 ? -12.884 -0.535 -17.319 1.00 77.06 174 SER A O 1
ATOM 1387 N N . VAL A 1 175 ? -12.047 -0.305 -15.246 1.00 82.56 175 VAL A N 1
ATOM 1388 C CA . VAL A 1 175 ? -10.633 -0.486 -15.597 1.00 82.56 175 VAL A CA 1
ATOM 1389 C C . VAL A 1 175 ? -10.122 -1.712 -14.860 1.00 82.56 175 VAL A C 1
ATOM 1391 O O . VAL A 1 175 ? -10.405 -1.882 -13.672 1.00 82.56 175 VAL A O 1
ATOM 1394 N N . VAL A 1 176 ? -9.377 -2.554 -15.569 1.00 89.69 176 VAL A N 1
ATOM 1395 C CA . VAL A 1 176 ? -8.718 -3.736 -15.025 1.00 89.69 176 VAL A CA 1
ATOM 1396 C C . VAL A 1 176 ? -7.235 -3.657 -15.346 1.00 89.69 176 VAL A C 1
ATOM 1398 O O . VAL A 1 176 ? -6.875 -3.321 -16.468 1.00 89.69 176 VAL A O 1
ATOM 1401 N N . ILE A 1 177 ? -6.404 -3.949 -14.352 1.00 90.19 177 ILE A N 1
ATOM 1402 C CA . ILE A 1 177 ? -4.971 -4.182 -14.526 1.00 90.19 177 ILE A CA 1
ATOM 1403 C C . ILE A 1 177 ? -4.746 -5.679 -14.340 1.00 90.19 177 ILE A C 1
ATOM 1405 O O . ILE A 1 177 ? -5.104 -6.217 -13.283 1.00 90.19 177 ILE A O 1
ATOM 1409 N N . ASP A 1 178 ? -4.194 -6.347 -15.351 1.00 90.19 178 ASP A N 1
ATOM 1410 C CA . ASP A 1 178 ? -3.900 -7.786 -15.324 1.00 90.19 178 ASP A CA 1
ATOM 1411 C C . ASP A 1 178 ? -2.442 -8.014 -15.753 1.00 90.19 178 ASP A C 1
ATOM 1413 O O . ASP A 1 178 ? -2.122 -7.882 -16.932 1.00 90.19 178 ASP A O 1
ATOM 1417 N N . PRO A 1 179 ? -1.535 -8.422 -14.845 1.00 84.44 179 PRO A N 1
ATOM 1418 C CA . PRO A 1 179 ? -0.115 -8.573 -15.166 1.00 84.44 179 PRO A CA 1
ATOM 1419 C C . PRO A 1 179 ? 0.163 -9.676 -16.200 1.00 84.44 179 PRO A C 1
ATOM 1421 O O . PRO A 1 179 ? 1.291 -9.804 -16.673 1.00 84.44 179 PRO A O 1
ATOM 1424 N N . ARG A 1 180 ? -0.836 -10.501 -16.543 1.00 82.38 180 ARG A N 1
ATOM 1425 C CA . ARG A 1 180 ? -0.741 -11.547 -17.573 1.00 82.38 180 ARG A CA 1
ATOM 1426 C C . ARG A 1 180 ? -1.094 -11.026 -18.966 1.00 82.38 180 ARG A C 1
ATOM 1428 O O . ARG A 1 180 ? -0.794 -11.706 -19.943 1.00 82.38 180 ARG A O 1
ATOM 1435 N N . LEU A 1 181 ? -1.711 -9.849 -19.065 1.00 77.19 181 LEU A N 1
ATOM 1436 C CA . LEU A 1 181 ? -2.059 -9.183 -20.316 1.00 77.19 181 LEU A CA 1
ATOM 1437 C C . LEU A 1 181 ? -1.195 -7.927 -20.442 1.00 77.19 181 LEU A C 1
ATOM 1439 O O . LEU A 1 181 ? -1.347 -6.992 -19.671 1.00 77.19 181 LEU A O 1
ATOM 1443 N N . SER A 1 182 ? -0.243 -7.918 -21.377 1.00 66.69 182 SER A N 1
ATOM 1444 C CA . SER A 1 182 ? 0.640 -6.761 -21.630 1.00 66.69 182 SER A CA 1
ATOM 1445 C C . SER A 1 182 ? 1.398 -6.217 -20.404 1.00 66.69 182 SER A C 1
ATOM 1447 O O . SER A 1 182 ? 1.845 -5.077 -20.426 1.00 66.69 182 SER A O 1
ATOM 1449 N N . PHE A 1 183 ? 1.598 -7.042 -19.367 1.00 57.34 183 PHE A N 1
ATOM 1450 C CA . PHE A 1 183 ? 2.196 -6.656 -18.080 1.00 57.34 183 PHE A CA 1
ATOM 1451 C C . PHE A 1 183 ? 1.398 -5.611 -17.286 1.00 57.34 183 PHE A C 1
ATOM 1453 O O . PHE A 1 183 ? 1.969 -4.982 -16.398 1.00 57.34 183 PHE A O 1
ATOM 1460 N N . GLY A 1 184 ? 0.097 -5.445 -17.542 1.00 54.47 184 GLY A N 1
ATOM 1461 C CA . GLY A 1 184 ? -0.745 -4.446 -16.878 1.00 54.47 184 GLY A CA 1
ATOM 1462 C C . GLY A 1 184 ? -1.901 -3.998 -17.745 1.00 54.47 184 GLY A C 1
ATOM 1463 O O . GLY A 1 184 ? -1.628 -3.282 -18.730 1.00 54.47 184 GLY A O 1
#

Radius of gyration: 16.36 Å; chains: 1; bounding box: 42×48×43 Å

Sequence (184 aa):
MPQHTDKAAIFDKPAYPAREAAYILNLSPATVNAWSFGQKRRADGRVSFKAVIRAADAHIKLLSFANLCELHVLAVTRRVHRVSLPKVRDSVEYLRSQLGVDRPLIDRQFRTNGIDLFVEHASKLLNVSRQGQEALRGEFELALARIERDNQGNPIKLFPYSRSSDDKATQPKSVVIDPRLSFG

Foldseek 3Di:
DDDCPPPPPLQLDFDDALVRLCVLQVHDSVVSCCQAANADDDPVGDGPGDHLAHASDNVVRTHGNLSSLLVLLVVLLPVLVQQDSVLSSVLQVVQCVVVVDRRLLQAPVCVVCVLVSSLVSSCVVRVDDPVSSVVSSVSSVLSNVQFDADPNSHTFKGQHQPDPDPPSVPGDSPDIDGCVPPHD

pLDDT: mean 81.45, std 13.82, range [32.47, 95.94]